Protein 8BRF (pdb70)

Nearest PDB structures (foldseek):
  8brf-assembly1_AAA  TM=1.007E+00  e=1.753E-31  Yersinia enterocolitica
  8brf-assembly1_BBB  TM=9.983E-01  e=9.160E-27  Yersinia enterocolitica
  2ayo-assembly1_A  TM=4.386E-01  e=2.656E-01  Homo sapiens
  7w3h-assembly1_x  TM=4.668E-01  e=4.062E-01  Homo sapiens
  6iil-assembly1_A  TM=4.612E-01  e=3.823E-01  Homo sapiens

Structure (mmCIF, N/CA/C/O backbone):
data_8BRF
#
_entry.id   8BRF
#
_cell.length_a   63.492
_cell.length_b   75.176
_cell.length_c   166.650
_cell.angle_alpha   90.000
_cell.angle_beta   90.000
_cell.angle_gamma   90.000
#
_symmetry.space_group_name_H-M   'I 21 21 21'
#
loop_
_entity.id
_entity.type
_entity.pdbx_description
1 polymer 'Protein YopQ'
2 non-polymer 'CHLORIDE ION'
3 non-polymer 'SULFATE ION'
4 water water
#
loop_
_atom_site.group_PDB
_atom_site.id
_atom_site.type_symbol
_atom_site.label_atom_id
_atom_site.label_alt_id
_atom_site.label_comp_id
_atom_site.label_asym_id
_atom_site.label_entity_id
_atom_site.label_seq_id
_atom_site.pdbx_PDB_ins_code
_atom_site.Cartn_x
_atom_site.Cartn_y
_atom_site.Cartn_z
_atom_site.occupancy
_atom_site.B_iso_or_equiv
_atom_site.auth_seq_id
_atom_site.auth_comp_id
_atom_site.auth_asym_id
_atom_site.auth_atom_id
_atom_site.pdbx_PDB_model_num
ATOM 1 N N . GLU A 1 30 ? 5.546 1.664 1.521 1.000 93.658 30 GLU BBB N 1
ATOM 2 C CA . GLU A 1 30 ? 4.842 0.482 0.983 1.000 97.693 30 GLU BBB CA 1
ATOM 3 C C . GLU A 1 30 ? 4.994 0.480 -0.538 1.000 100.882 30 GLU BBB C 1
ATOM 4 O O . GLU A 1 30 ? 6.073 0.165 -1.024 1.000 92.657 30 GLU BBB O 1
ATOM 16 N N . GLU A 1 31 ? 3.931 0.831 -1.251 1.000 113.061 31 GLU BBB N 1
ATOM 17 C CA . GLU A 1 31 ? 3.915 0.973 -2.722 1.000 111.445 31 GLU BBB CA 1
ATOM 18 C C . GLU A 1 31 ? 3.649 2.436 -3.047 1.000 97.383 31 GLU BBB C 1
ATOM 19 O O . GLU A 1 31 ? 3.437 2.752 -4.224 1.000 95.542 31 GLU BBB O 1
ATOM 31 N N . ASN A 1 32 ? 3.667 3.296 -2.033 1.000 89.546 32 ASN BBB N 1
ATOM 32 C CA . ASN A 1 32 ? 3.532 4.762 -2.236 1.000 93.092 32 ASN BBB CA 1
ATOM 33 C C . ASN A 1 32 ? 4.921 5.338 -2.520 1.000 85.855 32 ASN BBB C 1
ATOM 34 O O . ASN A 1 32 ? 5.237 6.424 -2.023 1.000 103.690 32 ASN BBB O 1
ATOM 45 N N . ASN A 1 33 ? 5.714 4.618 -3.299 1.000 72.555 33 ASN BBB N 1
ATOM 46 C CA . ASN A 1 33 ? 7.112 4.996 -3.577 1.000 66.694 33 ASN BBB CA 1
ATOM 47 C C . ASN A 1 33 ? 7.133 5.685 -4.946 1.000 59.682 33 ASN BBB C 1
ATOM 48 O O . ASN A 1 33 ? 6.324 5.355 -5.824 1.000 57.326 33 ASN BBB O 1
ATOM 59 N N . SER A 1 34 ? 8.018 6.665 -5.083 1.000 57.949 34 SER BBB N 1
ATOM 60 C CA . SER A 1 34 ? 8.173 7.504 -6.291 1.000 61.974 34 SER BBB CA 1
ATOM 61 C C . SER A 1 34 ? 8.159 6.609 -7.530 1.000 63.362 34 SER BBB C 1
ATOM 62 O O . SER A 1 34 ? 7.402 6.905 -8.460 1.000 63.831 34 SER BBB O 1
ATOM 70 N N . TYR A 1 35 ? 8.970 5.560 -7.565 1.000 60.528 35 TYR BBB N 1
ATOM 71 C CA . TYR A 1 35 ? 9.140 4.810 -8.823 1.000 65.320 35 TYR BBB CA 1
ATOM 72 C C . TYR A 1 35 ? 7.794 4.188 -9.205 1.000 62.294 35 TYR BBB C 1
ATOM 73 O O . TYR A 1 35 ? 7.423 4.257 -10.388 1.000 55.045 35 TYR BBB O 1
ATOM 91 N N . TYR A 1 36 ? 7.052 3.634 -8.251 1.000 66.370 36 TYR BBB N 1
ATOM 92 C CA . TYR A 1 36 ? 5.702 3.090 -8.558 1.000 63.284 36 TYR BBB CA 1
ATOM 93 C C . TYR A 1 36 ? 4.780 4.233 -8.966 1.000 62.766 36 TYR BBB C 1
ATOM 94 O O . TYR A 1 36 ? 4.104 4.137 -9.990 1.000 64.619 36 TYR BBB O 1
ATOM 112 N N . CYS A 1 37 ? 4.756 5.298 -8.173 1.000 69.941 37 CYS BBB N 1
ATOM 113 C CA . CYS A 1 37 ? 3.861 6.457 -8.411 1.000 68.900 37 CYS BBB CA 1
ATOM 114 C C . CYS A 1 37 ? 4.211 7.133 -9.735 1.000 66.715 37 CYS BBB C 1
ATOM 115 O O . CYS A 1 37 ? 3.281 7.474 -10.486 1.000 70.486 37 CYS BBB O 1
ATOM 123 N N . ALA A 1 38 ? 5.495 7.299 -10.028 1.000 63.131 38 ALA BBB N 1
ATOM 124 C CA . ALA A 1 38 ? 5.948 7.944 -11.281 1.000 60.437 38 ALA BBB CA 1
ATOM 125 C C . ALA A 1 38 ? 5.556 7.078 -12.485 1.000 57.871 38 ALA BBB C 1
ATOM 126 O O . ALA A 1 38 ? 5.108 7.623 -13.485 1.000 51.571 38 ALA BBB O 1
ATOM 133 N N . THR A 1 39 ? 5.719 5.765 -12.389 1.000 59.701 39 THR BBB N 1
ATOM 134 C CA . THR A 1 39 ? 5.416 4.837 -13.497 1.000 54.358 39 THR BBB CA 1
ATOM 135 C C . THR A 1 39 ? 3.905 4.816 -13.722 1.000 58.063 39 THR BBB C 1
ATOM 136 O O . THR A 1 39 ? 3.492 4.759 -14.887 1.000 64.004 39 THR BBB O 1
ATOM 147 N N . ALA A 1 40 ? 3.102 4.861 -12.664 1.000 58.434 40 ALA BBB N 1
ATOM 148 C CA . ALA A 1 40 ? 1.622 4.831 -12.794 1.000 60.730 40 ALA BBB CA 1
ATOM 149 C C . ALA A 1 40 ? 1.112 6.153 -13.376 1.000 60.641 40 ALA BBB C 1
ATOM 150 O O . ALA A 1 40 ? 0.114 6.137 -14.088 1.000 53.262 40 ALA BBB O 1
ATOM 157 N N . HIS A 1 41 ? 1.739 7.280 -13.058 1.000 65.185 41 HIS BBB N 1
ATOM 158 C CA . HIS A 1 41 ? 1.302 8.581 -13.623 1.000 66.707 41 HIS BBB CA 1
ATOM 159 C C . HIS A 1 41 ? 1.583 8.592 -15.121 1.000 73.416 41 HIS BBB C 1
ATOM 160 O O . HIS A 1 41 ? 0.705 9.035 -15.864 1.000 88.442 41 HIS BBB O 1
ATOM 175 N N . LEU A 1 42 ? 2.759 8.129 -15.555 1.000 72.817 42 LEU BBB N 1
ATOM 176 C CA . LEU A 1 42 ? 3.137 8.142 -16.996 1.000 67.131 42 LEU BBB CA 1
ATOM 177 C C . LEU A 1 42 ? 2.228 7.190 -17.779 1.000 69.025 42 LEU BBB C 1
ATOM 178 O O . LEU A 1 42 ? 1.800 7.579 -18.850 1.000 71.896 42 LEU BBB O 1
ATOM 194 N N . LEU A 1 43 ? 1.882 6.029 -17.226 1.000 71.786 43 LEU BBB N 1
ATOM 195 C CA . LEU A 1 43 ? 1.024 5.028 -17.911 1.000 73.770 43 LEU BBB CA 1
ATOM 196 C C . LEU A 1 43 ? -0.446 5.454 -17.966 1.000 76.090 43 LEU BBB C 1
ATOM 197 O O . LEU A 1 43 ? -1.224 4.708 -18.574 1.000 80.496 43 LEU BBB O 1
ATOM 213 N N . ARG A 1 44 ? -0.829 6.572 -17.346 1.000 82.975 44 ARG BBB N 1
ATOM 214 C CA . ARG A 1 44 ? -2.234 7.067 -17.275 1.000 88.596 44 ARG BBB CA 1
ATOM 215 C C . ARG A 1 44 ? -3.117 6.052 -16.548 1.000 91.322 44 ARG BBB C 1
ATOM 216 O O . ARG A 1 44 ? -4.251 5.809 -16.992 1.000 89.105 44 ARG BBB O 1
ATOM 237 N N . THR A 1 45 ? -2.635 5.519 -15.435 1.000 91.729 45 THR BBB N 1
ATOM 238 C CA . THR A 1 45 ? -3.384 4.539 -14.608 1.000 84.211 45 THR BBB CA 1
ATOM 239 C C . THR A 1 45 ? -3.199 4.908 -13.136 1.000 80.090 45 THR BBB C 1
ATOM 240 O O . THR A 1 45 ? -2.865 6.066 -12.848 1.000 76.412 45 THR BBB O 1
ATOM 251 N N . ASP A 1 46 ? -3.390 3.959 -12.225 1.000 77.521 46 ASP BBB N 1
ATOM 252 C CA . ASP A 1 46 ? -3.079 4.133 -10.783 1.000 79.168 46 ASP BBB CA 1
ATOM 253 C C . ASP A 1 46 ? -2.215 2.963 -10.318 1.000 79.619 46 ASP BBB C 1
ATOM 254 O O . ASP A 1 46 ? -2.097 1.964 -11.053 1.000 79.105 46 ASP BBB O 1
ATOM 263 N N . VAL A 1 47 ? -1.621 3.073 -9.133 1.000 82.827 47 VAL BBB N 1
ATOM 264 C CA . VAL A 1 47 ? -0.551 2.122 -8.717 1.000 89.683 47 VAL BBB CA 1
ATOM 265 C C . VAL A 1 47 ? -1.194 0.783 -8.352 1.000 91.743 47 VAL BBB C 1
ATOM 266 O O . VAL A 1 47 ? -0.528 -0.255 -8.552 1.000 87.767 47 VAL BBB O 1
ATOM 279 N N . CYS A 1 48 ? -2.447 0.772 -7.893 1.000 97.407 48 CYS BBB N 1
ATOM 280 C CA . CYS A 1 48 ? -3.091 -0.484 -7.430 1.000 101.272 48 CYS BBB CA 1
ATOM 281 C C . CYS A 1 48 ? -3.418 -1.368 -8.633 1.000 100.558 48 CYS BBB C 1
ATOM 282 O O . CYS A 1 48 ? -3.153 -2.580 -8.561 1.000 100.802 48 CYS BBB O 1
ATOM 290 N N . SER A 1 49 ? -3.925 -0.792 -9.715 1.000 93.524 49 SER BBB N 1
ATOM 291 C CA . SER A 1 49 ? -4.117 -1.561 -10.969 1.000 102.006 49 SER BBB CA 1
ATOM 292 C C . SER A 1 49 ? -2.778 -1.731 -11.705 1.000 96.680 49 SER BBB C 1
ATOM 293 O O . SER A 1 49 ? -2.725 -2.551 -12.635 1.000 102.350 49 SER BBB O 1
ATOM 301 N N . LEU A 1 50 ? -1.711 -1.041 -11.305 1.000 95.964 50 LEU BBB N 1
ATOM 302 C CA . LEU A 1 50 ? -0.355 -1.359 -11.844 1.000 95.448 50 LEU BBB CA 1
ATOM 303 C C . LEU A 1 50 ? 0.222 -2.559 -11.087 1.000 93.130 50 LEU BBB C 1
ATOM 304 O O . LEU A 1 50 ? 1.035 -3.283 -11.670 1.000 92.922 50 LEU BBB O 1
ATOM 320 N N . VAL A 1 51 ? -0.175 -2.780 -9.841 1.000 96.515 51 VAL BBB N 1
ATOM 321 C CA . VAL A 1 51 ? 0.572 -3.724 -8.969 1.000 105.857 51 VAL BBB CA 1
ATOM 322 C C . VAL A 1 51 ? -0.034 -5.130 -9.040 1.000 117.990 51 VAL BBB C 1
ATOM 323 O O . VAL A 1 51 ? 0.691 -6.066 -8.684 1.000 122.536 51 VAL BBB O 1
ATOM 336 N N . ASN A 1 52 ? -1.284 -5.298 -9.481 1.000 128.947 52 ASN BBB N 1
ATOM 337 C CA . ASN A 1 52 ? -1.820 -6.647 -9.807 1.000 139.250 52 ASN BBB CA 1
ATOM 338 C C . ASN A 1 52 ? -1.196 -7.150 -11.113 1.000 134.117 52 ASN BBB C 1
ATOM 339 O O . ASN A 1 52 ? -1.104 -8.379 -11.296 1.000 129.726 52 ASN BBB O 1
ATOM 350 N N . ARG A 1 53 ? -0.759 -6.237 -11.978 1.000 129.469 53 ARG BBB N 1
ATOM 351 C CA . ARG A 1 53 ? 0.300 -6.520 -12.972 1.000 117.917 53 ARG BBB CA 1
ATOM 352 C C . ARG A 1 53 ? 1.571 -6.653 -12.137 1.000 106.173 53 ARG BBB C 1
ATOM 353 O O . ARG A 1 53 ? 1.489 -6.409 -10.919 1.000 96.939 53 ARG BBB O 1
ATOM 374 N N . VAL A 1 54 ? 2.720 -6.992 -12.714 1.000 100.789 54 VAL BBB N 1
ATOM 375 C CA . VAL A 1 54 ? 4.027 -6.639 -12.077 1.000 101.311 54 VAL BBB CA 1
ATOM 376 C C . VAL A 1 54 ? 4.219 -7.357 -10.732 1.000 92.723 54 VAL BBB C 1
ATOM 377 O O . VAL A 1 54 ? 5.313 -7.858 -10.491 1.000 93.056 54 VAL BBB O 1
ATOM 390 N N . GLY A 1 55 ? 3.218 -7.322 -9.849 1.000 96.008 55 GLY BBB N 1
ATOM 391 C CA . GLY A 1 55 ? 3.369 -7.674 -8.429 1.000 97.800 55 GLY BBB CA 1
ATOM 392 C C . GLY A 1 55 ? 3.932 -6.488 -7.676 1.000 100.557 55 GLY BBB C 1
ATOM 393 O O . GLY A 1 55 ? 3.813 -5.369 -8.183 1.000 103.349 55 GLY BBB O 1
ATOM 397 N N . ILE A 1 56 ? 4.504 -6.712 -6.500 1.000 108.392 56 ILE BBB N 1
ATOM 398 C CA . ILE A 1 56 ? 5.321 -5.674 -5.821 1.000 112.112 56 ILE BBB CA 1
ATOM 399 C C . ILE A 1 56 ? 6.773 -6.116 -5.923 1.000 113.775 56 ILE BBB C 1
ATOM 400 O O . ILE A 1 56 ? 7.199 -6.948 -5.126 1.000 111.284 56 ILE BBB O 1
ATOM 416 N N . GLU A 1 57 ? 7.506 -5.598 -6.894 1.000 117.292 57 GLU BBB N 1
ATOM 417 C CA . GLU A 1 57 ? 8.944 -5.919 -7.001 1.000 123.093 57 GLU BBB CA 1
ATOM 418 C C . GLU A 1 57 ? 9.704 -5.045 -6.006 1.000 121.393 57 GLU BBB C 1
ATOM 419 O O . GLU A 1 57 ? 9.401 -3.869 -5.853 1.000 115.319 57 GLU BBB O 1
ATOM 431 N N . PRO A 1 58 ? 10.658 -5.619 -5.240 1.000 123.162 58 PRO BBB N 1
ATOM 432 C CA . PRO A 1 58 ? 11.483 -4.830 -4.318 1.000 121.891 58 PRO BBB CA 1
ATOM 433 C C . PRO A 1 58 ? 12.497 -3.883 -4.985 1.000 114.502 58 PRO BBB C 1
ATOM 434 O O . PRO A 1 58 ? 12.448 -3.664 -6.178 1.000 101.659 58 PRO BBB O 1
ATOM 445 N N . LEU A 1 59 ? 13.405 -3.309 -4.199 1.000 105.353 59 LEU BBB N 1
ATOM 446 C CA . LEU A 1 59 ? 14.498 -2.482 -4.755 1.000 100.200 59 LEU BBB CA 1
ATOM 447 C C . LEU A 1 59 ? 15.564 -3.408 -5.342 1.000 97.492 59 LEU BBB C 1
ATOM 448 O O . LEU A 1 59 ? 16.402 -3.933 -4.584 1.000 98.912 59 LEU BBB O 1
ATOM 464 N N . LYS A 1 60 ? 15.521 -3.601 -6.658 1.000 94.850 60 LYS BBB N 1
ATOM 465 C CA . LYS A 1 60 ? 16.542 -4.409 -7.366 1.000 89.297 60 LYS BBB CA 1
ATOM 466 C C . LYS A 1 60 ? 17.888 -3.696 -7.289 1.000 77.651 60 LYS BBB C 1
ATOM 467 O O . LYS A 1 60 ? 17.950 -2.489 -7.568 1.000 72.142 60 LYS BBB O 1
ATOM 486 N N . SER A 1 61 ? 18.926 -4.431 -6.897 1.000 77.098 61 SER BBB N 1
ATOM 487 C CA . SER A 1 61 ? 20.342 -3.991 -7.013 1.000 87.939 61 SER BBB CA 1
ATOM 488 C C . SER A 1 61 ? 20.592 -2.779 -6.109 1.000 92.664 61 SER BBB C 1
ATOM 489 O O . SER A 1 61 ? 21.590 -2.064 -6.341 1.000 89.825 61 SER BBB O 1
ATOM 497 N N . GLY A 1 62 ? 19.685 -2.488 -5.171 1.000 97.499 62 GLY BBB N 1
ATOM 498 C CA . GLY A 1 62 ? 19.764 -1.276 -4.327 1.000 101.004 62 GLY BBB CA 1
ATOM 499 C C . GLY A 1 62 ? 19.614 0.025 -5.116 1.000 100.039 62 GLY BBB C 1
ATOM 500 O O . GLY A 1 62 ? 19.570 1.098 -4.486 1.000 103.020 62 GLY BBB O 1
ATOM 504 N N . SER A 1 63 ? 19.489 -0.051 -6.444 1.000 92.908 63 SER BBB N 1
ATOM 505 C CA . SER A 1 63 ? 19.427 1.124 -7.344 1.000 82.677 63 SER BBB CA 1
ATOM 506 C C . SER A 1 63 ? 17.968 1.480 -7.644 1.000 78.416 63 SER BBB C 1
ATOM 507 O O . SER A 1 63 ? 17.193 0.603 -8.092 1.000 68.987 63 SER BBB O 1
ATOM 515 N N . ILE A 1 64 ? 17.582 2.726 -7.396 1.000 77.827 64 ILE BBB N 1
ATOM 516 C CA . ILE A 1 64 ? 16.269 3.238 -7.883 1.000 79.320 64 ILE BBB CA 1
ATOM 517 C C . ILE A 1 64 ? 16.298 3.215 -9.420 1.000 73.003 64 ILE BBB C 1
ATOM 518 O O . ILE A 1 64 ? 15.268 2.884 -10.032 1.000 62.142 64 ILE BBB O 1
ATOM 534 N N . LEU A 1 65 ? 17.435 3.519 -10.043 1.000 64.361 65 LEU BBB N 1
ATOM 535 C CA . LEU A 1 65 ? 17.508 3.477 -11.523 1.000 61.764 65 LEU BBB CA 1
ATOM 536 C C . LEU A 1 65 ? 17.218 2.040 -11.961 1.000 55.875 65 LEU BBB C 1
ATOM 537 O O . LEU A 1 65 ? 16.309 1.836 -12.773 1.000 58.576 65 LEU BBB O 1
ATOM 553 N N . SER A 1 66 ? 17.935 1.074 -11.406 1.000 49.330 66 SER BBB N 1
ATOM 554 C CA . SER A 1 66 ? 17.791 -0.352 -11.778 1.000 49.434 66 SER BBB CA 1
ATOM 555 C C . SER A 1 66 ? 16.326 -0.771 -11.590 1.000 53.761 66 SER BBB C 1
ATOM 556 O O . SER A 1 66 ? 15.763 -1.404 -12.492 1.000 63.873 66 SER BBB O 1
ATOM 562 N N . THR A 1 67 ? 15.709 -0.378 -10.482 1.000 56.789 67 THR BBB N 1
ATOM 563 C CA . THR A 1 67 ? 14.302 -0.731 -10.161 1.000 58.691 67 THR BBB CA 1
ATOM 564 C C . THR A 1 67 ? 13.345 -0.074 -11.164 1.000 55.358 67 THR BBB C 1
ATOM 565 O O . THR A 1 67 ? 12.325 -0.684 -11.516 1.000 54.028 67 THR BBB O 1
ATOM 576 N N . LEU A 1 68 ? 13.627 1.152 -11.579 1.000 51.702 68 LEU BBB N 1
ATOM 577 C CA . LEU A 1 68 ? 12.748 1.836 -12.550 1.000 50.704 68 LEU BBB CA 1
ATOM 578 C C . LEU A 1 68 ? 12.854 1.087 -13.872 1.000 52.785 68 LEU BBB C 1
ATOM 579 O O . LEU A 1 68 ? 11.789 0.783 -14.452 1.000 57.051 68 LEU BBB O 1
ATOM 595 N N . GLU A 1 69 ? 14.082 0.814 -14.334 1.000 52.190 69 GLU BBB N 1
ATOM 596 C CA . GLU A 1 69 ? 14.309 0.067 -15.598 1.000 49.696 69 GLU BBB CA 1
ATOM 597 C C . GLU A 1 69 ? 13.555 -1.259 -15.516 1.000 49.947 69 GLU BBB C 1
ATOM 598 O O . GLU A 1 69 ? 12.873 -1.646 -16.466 1.000 54.104 69 GLU BBB O 1
ATOM 610 N N . GLU A 1 70 ? 13.693 -1.958 -14.409 1.000 48.236 70 GLU BBB N 1
ATOM 611 C CA . GLU A 1 70 ? 13.100 -3.300 -14.319 1.000 52.195 70 GLU BBB CA 1
ATOM 612 C C . GLU A 1 70 ? 11.578 -3.178 -14.240 1.000 51.376 70 GLU BBB C 1
ATOM 613 O O . GLU A 1 70 ? 10.892 -4.013 -14.840 1.000 52.020 70 GLU BBB O 1
ATOM 625 N N . LEU A 1 71 ? 11.059 -2.147 -13.590 1.000 56.238 71 LEU BBB N 1
ATOM 626 C CA . LEU A 1 71 ? 9.593 -1.941 -13.551 1.000 58.079 71 LEU BBB CA 1
ATOM 627 C C . LEU A 1 71 ? 9.103 -1.580 -14.959 1.000 56.515 71 LEU BBB C 1
ATOM 628 O O . LEU A 1 71 ? 8.014 -2.065 -15.348 1.000 48.353 71 LEU BBB O 1
ATOM 644 N N . TRP A 1 72 ? 9.883 -0.811 -15.724 1.000 57.083 72 TRP BBB N 1
ATOM 645 C CA . TRP A 1 72 ? 9.417 -0.353 -17.059 1.000 58.453 72 TRP BBB CA 1
ATOM 646 C C . TRP A 1 72 ? 9.424 -1.513 -18.053 1.000 58.617 72 TRP BBB C 1
ATOM 647 O O . TRP A 1 72 ? 8.467 -1.594 -18.846 1.000 49.638 72 TRP BBB O 1
ATOM 668 N N . GLN A 1 73 ? 10.451 -2.371 -18.012 1.000 60.433 73 GLN BBB N 1
ATOM 669 C CA . GLN A 1 73 ? 10.530 -3.558 -18.904 1.000 52.087 73 GLN BBB CA 1
ATOM 670 C C . GLN A 1 73 ? 9.334 -4.461 -18.607 1.000 56.263 73 GLN BBB C 1
ATOM 671 O O . GLN A 1 73 ? 8.747 -4.974 -19.556 1.000 61.871 73 GLN BBB O 1
ATOM 685 N N . ALA A 1 74 ? 8.971 -4.619 -17.334 1.000 58.900 74 ALA BBB N 1
ATOM 686 C CA . ALA A 1 74 ? 7.811 -5.438 -16.919 1.000 55.439 74 ALA BBB CA 1
ATOM 687 C C . ALA A 1 74 ? 6.522 -4.908 -17.562 1.000 52.938 74 ALA BBB C 1
ATOM 688 O O . ALA A 1 74 ? 5.770 -5.707 -18.059 1.000 59.125 74 ALA BBB O 1
ATOM 695 N N . VAL A 1 75 ? 6.280 -3.606 -17.558 1.000 57.035 75 VAL BBB N 1
ATOM 696 C CA . VAL A 1 75 ? 4.958 -3.022 -17.952 1.000 60.463 75 VAL BBB CA 1
ATOM 697 C C . VAL A 1 75 ? 4.940 -2.656 -19.437 1.000 63.170 75 VAL BBB C 1
ATOM 698 O O . VAL A 1 75 ? 3.878 -2.177 -19.921 1.000 65.285 75 VAL BBB O 1
ATOM 711 N N . GLY A 1 76 ? 6.084 -2.728 -20.115 1.000 56.598 76 GLY BBB N 1
ATOM 712 C CA . GLY A 1 76 ? 6.155 -2.395 -21.550 1.000 56.975 76 GLY BBB CA 1
ATOM 713 C C . GLY A 1 76 ? 6.344 -0.910 -21.834 1.000 52.701 76 GLY BBB C 1
ATOM 714 O O . GLY A 1 76 ? 5.972 -0.445 -22.921 1.000 54.646 76 GLY BBB O 1
ATOM 718 N N . ILE A 1 77 ? 6.955 -0.154 -20.942 1.000 54.055 77 ILE BBB N 1
ATOM 719 C CA . ILE A 1 77 ? 7.371 1.208 -21.355 1.000 59.387 77 ILE BBB CA 1
ATOM 720 C C . ILE A 1 77 ? 8.752 1.102 -22.000 1.000 64.020 77 ILE BBB C 1
ATOM 721 O O . ILE A 1 77 ? 9.737 0.811 -21.296 1.000 71.321 77 ILE BBB O 1
ATOM 737 N N . ILE A 1 78 ? 8.835 1.363 -23.301 1.000 59.674 78 ILE BBB N 1
ATOM 738 C CA . ILE A 1 78 ? 10.130 1.287 -24.034 1.000 61.947 78 ILE BBB CA 1
ATOM 739 C C . ILE A 1 78 ? 10.779 2.657 -23.932 1.000 54.312 78 ILE BBB C 1
ATOM 740 O O . ILE A 1 78 ? 10.170 3.629 -24.332 1.000 55.507 78 ILE BBB O 1
ATOM 756 N N . TYR A 1 79 ? 11.983 2.708 -23.401 1.000 53.114 79 TYR BBB N 1
ATOM 757 C CA . TYR A 1 79 ? 12.641 3.993 -23.074 1.000 55.321 79 TYR BBB CA 1
ATOM 758 C C . TYR A 1 79 ? 14.014 4.082 -23.735 1.000 56.117 79 TYR BBB C 1
ATOM 759 O O . TYR A 1 79 ? 14.586 3.045 -24.132 1.000 60.894 79 TYR BBB O 1
ATOM 777 N N . ARG A 1 80 ? 14.520 5.309 -23.833 1.000 54.011 80 ARG BBB N 1
ATOM 778 C CA . ARG A 1 80 ? 15.940 5.584 -24.159 1.000 58.734 80 ARG BBB CA 1
ATOM 779 C C . ARG A 1 80 ? 16.641 6.074 -22.891 1.000 53.475 80 ARG BBB C 1
ATOM 780 O O . ARG A 1 80 ? 16.198 7.042 -22.296 1.000 47.428 80 ARG BBB O 1
ATOM 801 N N . LEU A 1 81 ? 17.675 5.369 -22.469 1.000 52.056 81 LEU BBB N 1
ATOM 802 C CA . LEU A 1 81 ? 18.356 5.696 -21.204 1.000 53.033 81 LEU BBB CA 1
ATOM 803 C C . LEU A 1 81 ? 19.374 6.783 -21.515 1.000 50.708 81 LEU BBB C 1
ATOM 804 O O . LEU A 1 81 ? 20.016 6.707 -22.560 1.000 46.076 81 LEU BBB O 1
ATOM 820 N N . TYR A 1 82 ? 19.529 7.735 -20.611 1.000 56.863 82 TYR BBB N 1
ATOM 821 C CA . TYR A 1 82 ? 20.576 8.773 -20.698 1.000 57.167 82 TYR BBB CA 1
ATOM 822 C C . TYR A 1 82 ? 21.641 8.517 -19.647 1.000 56.417 82 TYR BBB C 1
ATOM 823 O O . TYR A 1 82 ? 21.323 7.952 -18.604 1.000 58.955 82 TYR BBB O 1
ATOM 841 N N . GLU A 1 83 ? 22.841 9.016 -19.922 1.000 57.588 83 GLU BBB N 1
ATOM 842 C CA . GLU A 1 83 ? 23.976 9.056 -18.971 1.000 58.983 83 GLU BBB CA 1
ATOM 843 C C . GLU A 1 83 ? 23.588 9.878 -17.737 1.000 54.240 83 GLU BBB C 1
ATOM 844 O O . GLU A 1 83 ? 22.966 10.948 -17.893 1.000 50.792 83 GLU BBB O 1
ATOM 856 N N . TRP A 1 84 ? 23.948 9.390 -16.545 1.000 55.191 84 TRP BBB N 1
ATOM 857 C CA . TRP A 1 84 ? 23.940 10.202 -15.308 1.000 55.710 84 TRP BBB CA 1
ATOM 858 C C . TRP A 1 84 ? 24.709 11.480 -15.574 1.000 52.225 84 TRP BBB C 1
ATOM 859 O O . TRP A 1 84 ? 25.846 11.391 -16.026 1.000 55.619 84 TRP BBB O 1
ATOM 880 N N . GLN A 1 85 ? 24.115 12.618 -15.259 1.000 56.993 85 GLN BBB N 1
ATOM 881 C CA . GLN A 1 85 ? 24.773 13.923 -15.475 1.000 65.119 85 GLN BBB CA 1
ATOM 882 C C . GLN A 1 85 ? 24.464 14.804 -14.271 1.000 67.929 85 GLN BBB C 1
ATOM 883 O O . GLN A 1 85 ? 23.427 14.597 -13.629 1.000 70.519 85 GLN BBB O 1
ATOM 897 N N . HIS A 1 86 ? 25.318 15.788 -14.013 1.000 66.998 86 HIS BBB N 1
ATOM 898 C CA . HIS A 1 86 ? 25.103 16.834 -12.985 1.000 65.288 86 HIS BBB CA 1
ATOM 899 C C . HIS A 1 86 ? 23.862 17.648 -13.341 1.000 65.507 86 HIS BBB C 1
ATOM 900 O O . HIS A 1 86 ? 23.575 17.825 -14.551 1.000 66.900 86 HIS BBB O 1
ATOM 915 N N . VAL A 1 87 ? 23.181 18.186 -12.340 1.000 66.519 87 VAL BBB N 1
ATOM 916 C CA . VAL A 1 87 ? 21.891 18.891 -12.590 1.000 67.881 87 VAL BBB CA 1
ATOM 917 C C . VAL A 1 87 ? 22.134 20.225 -13.302 1.000 66.747 87 VAL BBB C 1
ATOM 918 O O . VAL A 1 87 ? 21.189 20.700 -13.908 1.000 62.240 87 VAL BBB O 1
ATOM 931 N N . SER A 1 88 ? 23.350 20.778 -13.274 1.000 72.246 88 SER BBB N 1
ATOM 932 C CA . SER A 1 88 ? 23.673 22.048 -13.973 1.000 70.532 88 SER BBB CA 1
ATOM 933 C C . SER A 1 88 ? 23.479 21.889 -15.483 1.000 75.039 88 SER BBB C 1
ATOM 934 O O . SER A 1 88 ? 22.935 22.804 -16.111 1.000 86.593 88 SER BBB O 1
ATOM 942 N N . ASP A 1 89 ? 23.841 20.744 -16.053 1.000 78.067 89 ASP BBB N 1
ATOM 943 C CA . ASP A 1 89 ? 23.718 20.506 -17.513 1.000 79.838 89 ASP BBB CA 1
ATOM 944 C C . ASP A 1 89 ? 22.300 20.048 -17.852 1.000 75.743 89 ASP BBB C 1
ATOM 945 O O . ASP A 1 89 ? 22.137 19.505 -18.950 1.000 75.199 89 ASP BBB O 1
ATOM 954 N N . ILE A 1 90 ? 21.309 20.239 -16.983 1.000 73.840 90 ILE BBB N 1
ATOM 955 C CA . ILE A 1 90 ? 19.967 19.658 -17.252 1.000 77.123 90 ILE BBB CA 1
ATOM 956 C C . ILE A 1 90 ? 19.260 20.493 -18.326 1.000 82.886 90 ILE BBB C 1
ATOM 957 O O . ILE A 1 90 ? 18.562 19.903 -19.159 1.000 73.201 90 ILE BBB O 1
ATOM 973 N N . ASP A 1 91 ? 19.459 21.808 -18.343 1.000 95.624 91 ASP BBB N 1
ATOM 974 C CA . ASP A 1 91 ? 18.697 22.680 -19.265 1.000 102.021 91 ASP BBB CA 1
ATOM 975 C C . ASP A 1 91 ? 19.120 22.367 -20.700 1.000 93.369 91 ASP BBB C 1
ATOM 976 O O . ASP A 1 91 ? 18.304 22.533 -21.577 1.000 92.956 91 ASP BBB O 1
ATOM 985 N N . THR A 1 92 ? 20.327 21.863 -20.904 1.000 92.014 92 THR BBB N 1
ATOM 986 C CA . THR A 1 92 ? 20.813 21.493 -22.253 1.000 94.058 92 THR BBB CA 1
ATOM 987 C C . THR A 1 92 ? 20.170 20.164 -22.672 1.000 87.013 92 THR BBB C 1
ATOM 988 O O . THR A 1 92 ? 19.849 20.012 -23.848 1.000 87.567 92 THR BBB O 1
ATOM 999 N N . ASN A 1 93 ? 20.019 19.212 -21.759 1.000 83.407 93 ASN BBB N 1
ATOM 1000 C CA . ASN A 1 93 ? 19.318 17.930 -22.042 1.000 78.487 93 ASN BBB CA 1
ATOM 1001 C C . ASN A 1 93 ? 17.860 18.213 -22.415 1.000 74.161 93 ASN BBB C 1
ATOM 1002 O O . ASN A 1 93 ? 17.342 17.629 -23.386 1.000 72.737 93 ASN BBB O 1
ATOM 1013 N N . PHE A 1 94 ? 17.213 19.107 -21.682 1.000 73.274 94 PHE BBB N 1
ATOM 1014 C CA . PHE A 1 94 ? 15.823 19.531 -21.977 1.000 76.713 94 PHE BBB CA 1
ATOM 1015 C C . PHE A 1 94 ? 15.761 20.107 -23.387 1.000 80.999 94 PHE BBB C 1
ATOM 1016 O O . PHE A 1 94 ? 14.791 19.873 -24.111 1.000 85.372 94 PHE BBB O 1
ATOM 1033 N N . LYS A 1 95 ? 16.808 20.849 -23.722 1.000 81.617 95 LYS BBB N 1
ATOM 1034 C CA . LYS A 1 95 ? 16.946 21.740 -24.895 1.000 90.930 95 LYS BBB CA 1
ATOM 1035 C C . LYS A 1 95 ? 16.969 20.842 -26.145 1.000 89.502 95 LYS BBB C 1
ATOM 1036 O O . LYS A 1 95 ? 16.360 21.205 -27.173 1.000 89.210 95 LYS BBB O 1
ATOM 1055 N N . LYS A 1 96 ? 17.618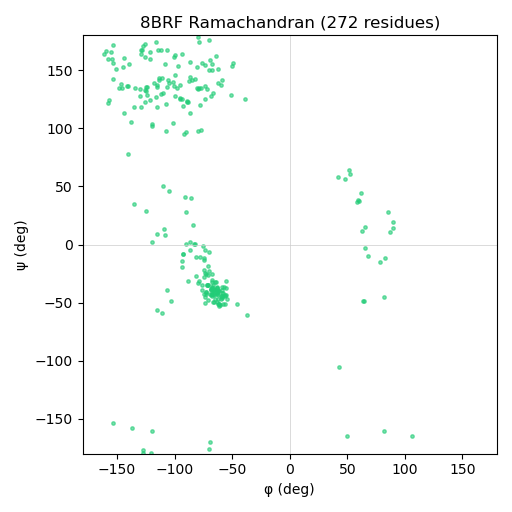 19.681 -26.024 1.000 84.677 96 LYS BBB N 1
ATOM 1056 C CA . LYS A 1 96 ? 17.769 18.665 -27.088 1.000 80.416 96 LYS BBB CA 1
ATOM 1057 C C . LYS A 1 96 ? 16.614 17.666 -27.046 1.000 75.988 96 LYS BBB C 1
ATOM 1058 O O . LYS A 1 96 ? 16.604 16.726 -27.852 1.000 73.667 96 LYS BBB O 1
ATOM 1077 N N . LEU A 1 97 ? 15.656 17.784 -26.144 1.000 78.670 97 LEU BBB N 1
ATOM 1078 C CA . LEU A 1 97 ? 14.580 16.769 -26.217 1.000 78.209 97 LEU BBB CA 1
ATOM 1079 C C . LEU A 1 97 ? 13.571 17.187 -27.269 1.000 73.998 97 LEU BBB C 1
ATOM 1080 O O . LEU A 1 97 ? 13.268 18.359 -27.419 1.000 75.356 97 LEU BBB O 1
ATOM 1096 N N . PRO A 1 98 ? 13.023 16.226 -28.029 1.000 70.866 98 PRO BBB N 1
ATOM 1097 C CA . PRO A 1 98 ? 12.016 16.557 -29.031 1.000 72.766 98 PRO BBB CA 1
ATOM 1098 C C . PRO A 1 98 ? 10.673 16.905 -28.374 1.000 68.741 98 PRO BBB C 1
ATOM 1099 O O . PRO A 1 98 ? 10.373 16.424 -27.302 1.000 73.297 98 PRO BBB O 1
ATOM 1110 N N . ASN A 1 99 ? 9.873 17.697 -29.058 1.000 67.354 99 ASN BBB N 1
ATOM 1111 C CA . ASN A 1 99 ? 8.531 18.087 -28.564 1.000 69.384 99 ASN BBB CA 1
ATOM 1112 C C . ASN A 1 99 ? 7.648 16.840 -28.474 1.000 65.963 99 ASN BBB C 1
ATOM 1113 O O . ASN A 1 99 ? 7.973 15.826 -29.078 1.000 63.925 99 ASN BBB O 1
ATOM 1124 N N . ASN A 1 100 ? 6.564 16.954 -27.715 1.000 72.947 100 ASN BBB N 1
ATOM 1125 C CA . ASN A 1 100 ? 5.601 15.870 -27.378 1.000 76.215 100 ASN BBB CA 1
ATOM 1126 C C . ASN A 1 100 ? 6.344 14.659 -26.815 1.000 77.003 100 ASN BBB C 1
ATOM 1127 O O . ASN A 1 100 ? 6.176 13.559 -27.356 1.000 75.802 100 ASN BBB O 1
ATOM 1138 N N . SER A 1 101 ? 7.040 14.846 -25.694 1.000 76.558 101 SER BBB N 1
ATOM 1139 C CA . SER A 1 101 ? 7.864 13.803 -25.038 1.000 72.879 101 SER BBB CA 1
ATOM 1140 C C . SER A 1 101 ? 7.407 13.628 -23.592 1.000 69.294 101 SER BBB C 1
ATOM 1141 O O . SER A 1 101 ? 7.334 14.625 -22.863 1.000 73.102 101 SER BBB O 1
ATOM 1149 N N . ASP A 1 102 ? 7.145 12.385 -23.211 1.000 63.738 102 ASP BBB N 1
ATOM 1150 C CA . ASP A 1 102 ? 6.909 11.972 -21.810 1.000 61.875 102 ASP BBB CA 1
ATOM 1151 C C . ASP A 1 102 ? 8.169 11.262 -21.345 1.000 59.020 102 ASP BBB C 1
ATOM 1152 O O . ASP A 1 102 ? 8.714 10.492 -22.114 1.000 63.003 102 ASP BBB O 1
ATOM 1161 N N . PHE A 1 103 ? 8.610 11.512 -20.122 1.000 58.420 103 PHE BBB N 1
ATOM 1162 C CA . PHE A 1 103 ? 9.844 10.891 -19.590 1.000 56.478 103 PHE BBB CA 1
ATOM 1163 C C . PHE A 1 103 ? 9.778 10.819 -18.075 1.000 51.415 103 PHE BBB C 1
ATOM 1164 O O . PHE A 1 103 ? 8.964 11.461 -17.436 1.000 54.464 103 PHE BBB O 1
ATOM 1181 N N . GLY A 1 104 ? 10.601 9.933 -17.546 1.000 51.320 104 GLY BBB N 1
ATOM 1182 C CA . GLY A 1 104 ? 10.897 9.819 -16.120 1.000 47.740 104 GLY BBB CA 1
ATOM 1183 C C . GLY A 1 104 ? 12.228 10.481 -15.846 1.000 48.612 104 GLY BBB C 1
ATOM 1184 O O . GLY A 1 104 ? 13.052 10.696 -16.755 1.000 39.570 104 GLY BBB O 1
ATOM 1188 N N . LEU A 1 105 ? 12.459 10.802 -14.600 1.000 52.412 105 LEU BBB N 1
ATOM 1189 C CA . LEU A 1 105 ? 13.704 11.472 -14.230 1.000 50.339 105 LEU BBB CA 1
ATOM 1190 C C . LEU A 1 105 ? 14.114 10.946 -12.876 1.000 51.484 105 LEU BBB C 1
ATOM 1191 O O . LEU A 1 105 ? 13.381 11.147 -11.909 1.000 55.252 105 LEU BBB O 1
ATOM 1207 N N . VAL A 1 106 ? 15.220 10.225 -12.847 1.000 53.513 106 VAL BBB N 1
ATOM 1208 C CA . VAL A 1 106 ? 15.773 9.718 -11.573 1.000 51.171 106 VAL BBB CA 1
ATOM 1209 C C . VAL A 1 106 ? 16.817 10.709 -11.106 1.000 51.902 106 VAL BBB C 1
ATOM 1210 O O . VAL A 1 106 ? 17.745 11.019 -11.848 1.000 49.462 106 VAL BBB O 1
ATOM 1223 N N . PHE A 1 107 ? 16.653 11.157 -9.874 1.000 59.249 107 PHE BBB N 1
ATOM 1224 C CA . PHE A 1 107 ? 17.566 12.131 -9.254 1.000 56.008 107 PHE BBB CA 1
ATOM 1225 C C . PHE A 1 107 ? 18.383 11.486 -8.140 1.000 54.508 107 PHE BBB C 1
ATOM 1226 O O . PHE A 1 107 ? 17.889 10.656 -7.380 1.000 50.925 107 PHE BBB O 1
ATOM 1243 N N . SER A 1 108 ? 19.627 11.922 -8.064 1.000 53.831 108 SER BBB N 1
ATOM 1244 C CA . SER A 1 108 ? 20.526 11.804 -6.899 1.000 52.731 108 SER BBB CA 1
ATOM 1245 C C . SER A 1 108 ? 20.140 12.926 -5.911 1.000 51.211 108 SER BBB C 1
ATOM 1246 O O . SER A 1 108 ? 19.883 14.054 -6.357 1.000 50.543 108 SER BBB O 1
ATOM 1254 N N . VAL A 1 109 ? 20.012 12.622 -4.624 1.000 55.143 109 VAL BBB N 1
ATOM 1255 C CA . VAL A 1 109 ? 19.494 13.577 -3.599 1.000 56.081 109 VAL BBB CA 1
ATOM 1256 C C . VAL A 1 109 ? 20.450 13.615 -2.397 1.000 58.495 109 VAL BBB C 1
ATOM 1257 O O . VAL A 1 109 ? 20.736 12.541 -1.814 1.000 60.521 109 VAL BBB O 1
ATOM 1270 N N . LEU A 1 110 ? 20.888 14.812 -1.993 1.000 56.951 110 LEU BBB N 1
ATOM 1271 C CA . LEU A 1 110 ? 21.917 14.972 -0.923 1.000 53.388 110 LEU BBB CA 1
ATOM 1272 C C . LEU A 1 110 ? 21.434 14.272 0.351 1.000 54.108 110 LEU BBB C 1
ATOM 1273 O O . LEU A 1 110 ? 22.233 13.537 0.941 1.000 49.700 110 LEU BBB O 1
ATOM 1279 N N . ASP A 1 111 ? 20.168 14.431 0.725 1.000 55.671 111 ASP BBB N 1
ATOM 1280 C CA . ASP A 1 111 ? 19.657 13.782 1.953 1.000 56.163 111 ASP BBB CA 1
ATOM 1281 C C . ASP A 1 111 ? 18.789 12.595 1.559 1.000 52.928 111 ASP BBB C 1
ATOM 1282 O O . ASP A 1 111 ? 17.697 12.454 2.106 1.000 51.380 111 ASP BBB O 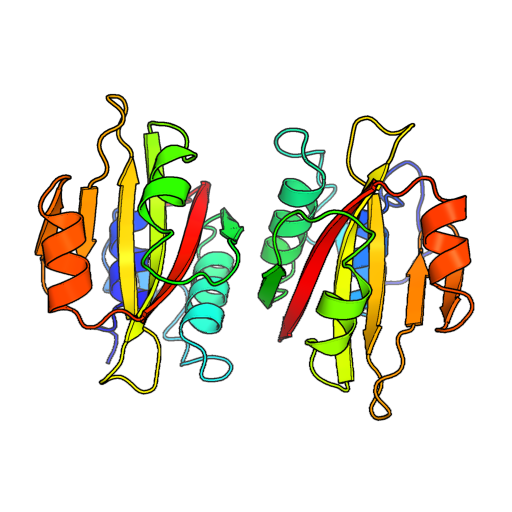1
ATOM 1291 N N . CYS A 1 112 ? 19.250 11.772 0.638 1.000 54.561 112 CYS BBB N 1
ATOM 1292 C CA . CYS A 1 112 ? 18.607 10.461 0.418 1.000 57.074 112 CYS BBB CA 1
ATOM 1293 C C . CYS A 1 112 ? 19.663 9.452 -0.024 1.000 57.988 112 CYS BBB C 1
ATOM 1294 O O . CYS A 1 112 ? 20.459 9.762 -0.930 1.000 58.587 112 CYS BBB O 1
ATOM 1302 N N . ASP A 1 113 ? 19.626 8.270 0.570 1.000 63.636 113 ASP BBB N 1
ATOM 1303 C CA . ASP A 1 113 ? 20.613 7.190 0.314 1.000 68.980 113 ASP BBB CA 1
ATOM 1304 C C . ASP A 1 113 ? 20.361 6.569 -1.063 1.000 67.785 113 ASP BBB C 1
ATOM 1305 O O . ASP A 1 113 ? 21.293 6.007 -1.625 1.000 69.890 113 ASP BBB O 1
ATOM 1314 N N . ILE A 1 114 ? 19.142 6.668 -1.574 1.000 66.722 114 ILE BBB N 1
ATOM 1315 C CA . ILE A 1 114 ? 18.772 6.081 -2.884 1.000 61.817 114 ILE BBB CA 1
ATOM 1316 C C . ILE A 1 114 ? 18.308 7.226 -3.767 1.000 56.855 114 ILE BBB C 1
ATOM 1317 O O . ILE A 1 114 ? 18.324 8.384 -3.323 1.000 61.018 114 ILE BBB O 1
ATOM 1333 N N . GLY A 1 115 ? 17.913 6.913 -4.983 1.000 57.297 115 GLY BBB N 1
ATOM 1334 C CA . GLY A 1 115 ? 17.410 7.936 -5.907 1.000 59.196 115 GLY BBB CA 1
ATOM 1335 C C . GLY A 1 115 ? 15.963 8.298 -5.608 1.000 59.778 115 GLY BBB C 1
ATOM 1336 O O . GLY A 1 115 ? 15.326 7.692 -4.697 1.000 57.244 115 GLY BBB O 1
ATOM 1340 N N . TYR A 1 116 ? 15.451 9.236 -6.394 1.000 54.224 116 TYR BBB N 1
ATOM 1341 C CA . TYR A 1 116 ? 14.045 9.675 -6.349 1.000 54.093 116 TYR BBB CA 1
ATOM 1342 C C . TYR A 1 116 ? 13.567 9.902 -7.772 1.000 47.880 116 TYR BBB C 1
ATOM 1343 O O . TYR A 1 116 ? 14.312 10.489 -8.550 1.000 44.217 116 TYR BBB O 1
ATOM 1361 N N . VAL A 1 117 ? 12.363 9.442 -8.079 1.000 48.991 117 VAL BBB N 1
ATOM 1362 C CA . VAL A 1 117 ? 11.822 9.461 -9.464 1.000 52.809 117 VAL BBB CA 1
ATOM 1363 C C . VAL A 1 117 ? 10.672 10.459 -9.537 1.000 52.766 117 VAL BBB C 1
ATOM 1364 O O . VAL A 1 117 ? 9.743 10.404 -8.697 1.000 51.216 117 VAL BBB O 1
ATOM 1377 N N . ILE A 1 118 ? 10.743 11.339 -10.524 1.000 52.972 118 ILE BBB N 1
ATOM 1378 C CA . ILE A 1 118 ? 9.611 12.221 -10.885 1.000 54.811 118 ILE BBB CA 1
ATOM 1379 C C . ILE A 1 118 ? 9.372 12.037 -12.374 1.000 53.059 118 ILE BBB C 1
ATOM 1380 O O . ILE A 1 118 ? 10.230 11.452 -13.055 1.000 47.884 118 ILE BBB O 1
ATOM 1396 N N . THR A 1 119 ? 8.270 12.601 -12.854 1.000 51.934 119 THR BBB N 1
ATOM 1397 C CA . THR A 1 119 ? 7.825 12.515 -14.260 1.000 47.917 119 THR BBB CA 1
ATOM 1398 C C . THR A 1 119 ? 8.059 13.851 -14.950 1.000 49.054 119 THR BBB C 1
ATOM 1399 O O . THR A 1 119 ? 8.378 14.838 -14.275 1.000 49.015 119 THR BBB O 1
ATOM 1410 N N . GLY A 1 120 ? 7.947 13.862 -16.270 1.000 53.889 120 GLY BBB N 1
ATOM 1411 C CA . GLY A 1 120 ? 8.321 15.043 -17.067 1.000 58.618 120 GLY BBB CA 1
ATOM 1412 C C . GLY A 1 120 ? 7.635 15.038 -18.410 1.000 63.281 120 GLY BBB C 1
ATOM 1413 O O . GLY A 1 120 ? 7.165 13.962 -18.852 1.000 64.630 120 GLY BBB O 1
ATOM 1417 N N . LYS A 1 121 ? 7.548 16.200 -19.042 1.000 66.437 121 LYS BBB N 1
ATOM 1418 C CA . LYS A 1 121 ? 6.893 16.311 -20.361 1.000 60.833 121 LYS BBB CA 1
ATOM 1419 C C . LYS A 1 121 ? 7.494 17.496 -21.102 1.000 61.091 121 LYS BBB C 1
ATOM 1420 O O . LYS A 1 121 ? 7.841 18.522 -20.466 1.000 58.393 121 LYS BBB O 1
ATOM 1439 N N . LYS A 1 122 ? 7.665 17.327 -22.406 1.000 61.348 122 LYS BBB N 1
ATOM 1440 C CA . LYS A 1 122 ? 7.919 18.457 -23.322 1.000 71.857 122 LYS BBB CA 1
ATOM 1441 C C . LYS A 1 122 ? 6.741 18.466 -24.284 1.000 72.190 122 LYS BBB C 1
ATOM 1442 O O . LYS A 1 122 ? 6.692 17.631 -25.182 1.000 71.955 122 LYS BBB O 1
ATOM 1461 N N A ASP A 1 123 ? 5.793 19.378 -24.102 0.500 71.775 123 ASP BBB N 1
ATOM 1462 N N B ASP A 1 123 ? 5.793 19.378 -24.102 0.500 71.775 123 ASP BBB N 1
ATOM 1463 C CA A ASP A 1 123 ? 4.543 19.356 -24.898 0.500 77.499 123 ASP BBB CA 1
ATOM 1464 C CA B ASP A 1 123 ? 4.543 19.356 -24.898 0.500 77.499 123 ASP BBB CA 1
ATOM 1465 C C A ASP A 1 123 ? 4.814 19.928 -26.302 0.500 79.575 123 ASP BBB C 1
ATOM 1466 C C B ASP A 1 123 ? 4.814 19.928 -26.302 0.500 79.575 123 ASP BBB C 1
ATOM 1467 O O A ASP A 1 123 ? 5.975 20.335 -26.591 0.500 71.558 123 ASP BBB O 1
ATOM 1468 O O B ASP A 1 123 ? 5.975 20.335 -26.591 0.500 71.558 123 ASP BBB O 1
ATOM 1485 N N . SER A 1 124 ? 3.783 19.941 -27.150 1.000 83.040 124 SER BBB N 1
ATOM 1486 C CA . SER A 1 124 ? 3.849 20.372 -28.573 1.000 79.986 124 SER BBB CA 1
ATOM 1487 C C . SER A 1 124 ? 4.513 21.747 -28.716 1.000 73.831 124 SER BBB C 1
ATOM 1488 O O . SER A 1 124 ? 5.355 21.899 -29.588 1.000 78.305 124 SER BBB O 1
ATOM 1496 N N . LYS A 1 125 ? 4.214 22.684 -27.826 1.000 76.924 125 LYS BBB N 1
ATOM 1497 C CA . LYS A 1 125 ? 4.776 24.053 -27.909 1.000 83.293 125 LYS BBB CA 1
ATOM 1498 C C . LYS A 1 125 ? 6.251 24.053 -27.475 1.000 83.158 125 LYS BBB C 1
ATOM 1499 O O . LYS A 1 125 ? 6.900 25.099 -27.684 1.000 76.967 125 LYS BBB O 1
ATOM 1518 N N . GLY A 1 126 ? 6.754 22.965 -26.878 1.000 82.960 126 GLY BBB N 1
ATOM 1519 C CA . GLY A 1 126 ? 8.168 22.859 -26.466 1.000 78.261 126 GLY BBB CA 1
ATOM 1520 C C . GLY A 1 126 ? 8.431 23.362 -25.051 1.000 77.214 126 GLY BBB C 1
ATOM 1521 O O . GLY A 1 126 ? 9.616 23.533 -24.705 1.000 70.139 126 GLY BBB O 1
ATOM 1525 N N . ASN A 1 127 ? 7.414 23.564 -24.212 1.000 76.766 127 ASN BBB N 1
ATOM 1526 C CA . ASN A 1 127 ? 7.697 23.860 -22.780 1.000 79.653 127 ASN BBB CA 1
ATOM 1527 C C . ASN A 1 127 ? 8.000 22.550 -22.048 1.000 74.654 127 ASN BBB C 1
ATOM 1528 O O . ASN A 1 127 ? 7.455 21.487 -22.432 1.000 67.433 127 ASN BBB O 1
ATOM 1539 N N . ILE A 1 128 ? 8.780 22.638 -20.979 1.000 68.353 128 ILE BBB N 1
ATOM 1540 C CA . ILE A 1 128 ? 8.995 21.481 -20.072 1.000 71.077 128 ILE BBB CA 1
ATOM 1541 C C . ILE A 1 128 ? 8.051 21.626 -18.886 1.000 75.466 128 ILE BBB C 1
ATOM 1542 O O . ILE A 1 128 ? 7.925 22.749 -18.337 1.000 71.367 128 ILE BBB O 1
ATOM 1558 N N . GLU A 1 129 ? 7.395 20.529 -18.532 1.000 77.310 129 GLU BBB N 1
ATOM 1559 C CA . GLU A 1 129 ? 6.602 20.450 -17.283 1.000 78.912 129 GLU BBB CA 1
ATOM 1560 C C . GLU A 1 129 ? 7.110 19.253 -16.492 1.000 68.985 129 GLU BBB C 1
ATOM 1561 O O . GLU A 1 129 ? 7.369 18.197 -17.093 1.000 71.713 129 GLU BBB O 1
ATOM 1573 N N . LEU A 1 130 ? 7.293 19.424 -15.187 1.000 64.315 130 LEU BBB N 1
ATOM 1574 C CA . LEU A 1 130 ? 7.759 18.323 -14.301 1.000 63.597 130 LEU BBB CA 1
ATOM 1575 C C . LEU A 1 130 ? 6.675 18.040 -13.277 1.000 58.961 130 LEU BBB C 1
ATOM 1576 O O . LEU A 1 130 ? 6.069 18.992 -12.806 1.000 65.152 130 LEU BBB O 1
ATOM 1592 N N . TYR A 1 131 ? 6.433 16.768 -12.984 1.000 57.579 131 TYR BBB N 1
ATOM 1593 C CA . TYR A 1 131 ? 5.407 16.347 -12.003 1.000 59.164 131 TYR BBB CA 1
ATOM 1594 C C . TYR A 1 131 ? 6.001 15.360 -10.992 1.000 61.627 131 TYR BBB C 1
ATOM 1595 O O . TYR A 1 131 ? 6.435 14.275 -11.357 1.000 61.949 131 TYR BBB O 1
ATOM 1613 N N . ASP A 1 132 ? 6.001 15.750 -9.727 1.000 65.862 132 ASP BBB N 1
ATOM 1614 C CA . ASP A 1 132 ? 6.325 14.873 -8.577 1.000 64.726 132 ASP BBB CA 1
ATOM 1615 C C . ASP A 1 132 ? 5.024 14.234 -8.103 1.000 64.754 132 ASP BBB C 1
ATOM 1616 O O . ASP A 1 132 ? 4.255 14.851 -7.382 1.000 63.723 132 ASP BBB O 1
ATOM 1625 N N . PRO A 1 133 ? 4.697 12.996 -8.518 1.000 67.424 133 PRO BBB N 1
ATOM 1626 C CA . PRO A 1 133 ? 3.409 12.398 -8.167 1.000 65.904 133 PRO BBB CA 1
ATOM 1627 C C . PRO A 1 133 ? 3.230 12.132 -6.661 1.000 69.024 133 PRO BBB C 1
ATOM 1628 O O . PRO A 1 133 ? 2.136 12.358 -6.183 1.000 68.395 133 PRO BBB O 1
ATOM 1639 N N . LYS A 1 134 ? 4.272 11.678 -5.941 1.000 74.165 134 LYS BBB N 1
ATOM 1640 C CA . LYS A 1 134 ? 4.137 11.258 -4.509 1.000 69.603 134 LYS BBB CA 1
ATOM 1641 C C . LYS A 1 134 ? 3.715 12.484 -3.692 1.000 64.073 134 LYS BBB C 1
ATOM 1642 O O . LYS A 1 134 ? 2.854 12.341 -2.822 1.000 69.917 134 LYS BBB O 1
ATOM 1648 N N . ASN A 1 135 ? 4.228 13.658 -4.033 1.000 60.269 135 ASN BBB N 1
ATOM 1649 C CA . ASN A 1 135 ? 3.961 14.913 -3.291 1.000 65.629 135 ASN BBB CA 1
ATOM 1650 C C . ASN A 1 135 ? 3.068 15.841 -4.109 1.000 66.056 135 ASN BBB C 1
ATOM 1651 O O . ASN A 1 135 ? 3.016 17.038 -3.768 1.000 61.228 135 ASN BBB O 1
ATOM 1662 N N . SER A 1 136 ? 2.449 15.329 -5.169 1.000 67.773 136 SER BBB N 1
ATOM 1663 C CA . SER A 1 136 ? 1.525 16.086 -6.046 1.000 69.639 136 SER BBB CA 1
ATOM 1664 C C . SER A 1 136 ? 2.074 17.499 -6.321 1.000 65.733 136 SER BBB C 1
ATOM 1665 O O . SER A 1 136 ? 1.364 18.472 -6.037 1.000 64.458 136 SER BBB O 1
ATOM 1673 N N . LEU A 1 137 ? 3.277 17.612 -6.889 1.000 60.552 137 LEU BBB N 1
ATOM 1674 C CA . LEU A 1 137 ? 3.868 18.924 -7.258 1.000 65.044 137 LEU BBB CA 1
ATOM 1675 C C . LEU A 1 137 ? 4.032 19.040 -8.770 1.000 65.651 137 LEU BBB C 1
ATOM 1676 O O . LEU A 1 137 ? 4.486 18.096 -9.409 1.000 61.551 137 LEU BBB O 1
ATOM 1692 N N . LEU A 1 138 ? 3.696 20.204 -9.312 1.000 65.664 138 LEU BBB N 1
ATOM 1693 C CA . LEU A 1 138 ? 3.791 20.488 -10.757 1.000 61.434 138 LEU BBB CA 1
ATOM 1694 C C . LEU A 1 138 ? 4.705 21.684 -10.956 1.000 55.521 138 LEU BBB C 1
ATOM 1695 O O . LEU A 1 138 ? 4.422 22.719 -10.387 1.000 61.075 138 LEU BBB O 1
ATOM 1711 N N . ILE A 1 139 ? 5.750 21.538 -11.757 1.000 60.658 139 ILE BBB N 1
ATOM 1712 C CA . ILE A 1 139 ? 6.755 22.620 -11.959 1.000 66.635 139 ILE BBB CA 1
ATOM 1713 C C . ILE A 1 139 ? 6.849 22.905 -13.452 1.000 65.384 139 ILE BBB C 1
ATOM 1714 O O . ILE A 1 139 ? 6.913 21.950 -14.241 1.000 64.828 139 ILE BBB O 1
ATOM 1730 N N . GLU A 1 140 ? 6.805 24.182 -13.818 1.000 72.557 140 GLU BBB N 1
ATOM 1731 C CA . GLU A 1 140 ? 6.918 24.604 -15.231 1.000 83.472 140 GLU BBB CA 1
ATOM 1732 C C . GLU A 1 140 ? 8.188 25.424 -15.379 1.000 86.013 140 GLU BBB C 1
ATOM 1733 O O . GLU A 1 140 ? 8.852 25.656 -14.357 1.000 97.684 140 GLU BBB O 1
ATOM 1745 N N . ASN A 1 141 ? 8.524 25.803 -16.608 1.000 88.863 141 ASN BBB N 1
ATOM 1746 C CA . ASN A 1 141 ? 9.783 26.532 -16.909 1.000 89.712 141 ASN BBB CA 1
ATOM 1747 C C . ASN A 1 141 ? 9.901 27.696 -15.929 1.000 97.868 141 ASN BBB C 1
ATOM 1748 O O . ASN A 1 141 ? 8.854 28.169 -15.432 1.000 106.760 141 ASN BBB O 1
ATOM 1759 N N . ASP A 1 142 ? 11.127 28.158 -15.703 1.000 101.513 142 ASP BBB N 1
ATOM 1760 C CA . ASP A 1 142 ? 11.465 29.290 -14.796 1.000 101.673 142 ASP BBB CA 1
ATOM 1761 C C . ASP A 1 142 ? 11.537 28.791 -13.353 1.000 97.678 142 ASP BBB C 1
ATOM 1762 O O . ASP A 1 142 ? 12.490 29.171 -12.652 1.000 92.292 142 ASP BBB O 1
ATOM 1771 N N . ASP A 1 143 ? 10.577 27.981 -12.912 1.000 95.765 143 ASP BBB N 1
ATOM 1772 C CA . ASP A 1 143 ? 10.560 27.486 -11.513 1.000 96.826 143 ASP BBB CA 1
ATOM 1773 C C . ASP A 1 143 ? 11.414 26.220 -11.433 1.000 92.217 143 ASP BBB C 1
ATOM 1774 O O . ASP A 1 143 ? 11.620 25.712 -10.321 1.000 88.627 143 ASP BBB O 1
ATOM 1783 N N . ILE A 1 144 ? 11.922 25.748 -12.570 1.000 87.899 144 ILE BBB N 1
ATOM 1784 C CA . ILE A 1 144 ? 12.663 24.463 -12.642 1.000 81.389 144 ILE BBB CA 1
ATOM 1785 C C . ILE A 1 144 ? 14.037 24.643 -11.996 1.000 80.764 144 ILE BBB C 1
ATOM 1786 O O . ILE A 1 144 ? 14.438 23.742 -11.249 1.000 85.144 144 ILE BBB O 1
ATOM 1802 N N . LYS A 1 145 ? 14.720 25.761 -12.216 1.000 81.608 145 LYS BBB N 1
ATOM 1803 C CA . LYS A 1 145 ? 16.029 26.010 -11.545 1.000 91.285 145 LYS BBB CA 1
ATOM 1804 C C . LYS A 1 145 ? 15.775 26.115 -10.036 1.000 93.415 145 LYS BBB C 1
ATOM 1805 O O . LYS A 1 145 ? 16.525 25.502 -9.262 1.000 87.290 145 LYS BBB O 1
ATOM 1824 N N . LYS A 1 146 ? 14.757 26.883 -9.641 1.000 90.610 146 LYS BBB N 1
ATOM 1825 C CA . LYS A 1 146 ? 14.372 27.101 -8.220 1.000 88.805 146 LYS BBB CA 1
ATOM 1826 C C . LYS A 1 146 ? 14.038 25.720 -7.616 1.000 84.402 146 LYS BBB C 1
ATOM 1827 O O . LYS A 1 146 ? 14.542 25.385 -6.524 1.000 74.845 146 LYS BBB O 1
ATOM 1846 N N . TYR A 1 147 ? 13.246 24.922 -8.328 1.000 80.815 147 TYR BBB N 1
ATOM 1847 C CA . TYR A 1 147 ? 12.754 23.610 -7.845 1.000 72.103 147 TYR BBB CA 1
ATOM 1848 C C . TYR A 1 147 ? 13.926 22.652 -7.616 1.000 71.894 147 TYR BBB C 1
ATOM 1849 O O . TYR A 1 147 ? 14.014 22.019 -6.571 1.000 68.442 147 TYR BBB O 1
ATOM 1867 N N . LEU A 1 148 ? 14.810 22.525 -8.591 1.000 73.614 148 LEU BBB N 1
ATOM 1868 C CA . LEU A 1 148 ? 15.896 21.522 -8.499 1.000 75.482 148 LEU BBB CA 1
ATOM 1869 C C . LEU A 1 148 ? 16.849 21.916 -7.386 1.000 74.712 148 LEU BBB C 1
ATOM 1870 O O . LEU A 1 148 ? 17.455 21.016 -6.806 1.000 80.630 148 LEU BBB O 1
ATOM 1886 N N . TYR A 1 149 ? 17.007 23.209 -7.119 1.000 73.934 149 TYR BBB N 1
ATOM 1887 C CA . TYR A 1 149 ? 17.888 23.665 -6.015 1.000 68.978 149 TYR BBB CA 1
ATOM 1888 C C . TYR A 1 149 ? 17.210 23.390 -4.667 1.000 66.355 149 TYR BBB C 1
ATOM 1889 O O . TYR A 1 149 ? 17.876 22.849 -3.770 1.000 62.004 149 TYR BBB O 1
ATOM 1907 N N . ASP A 1 150 ? 15.921 23.716 -4.542 1.000 66.701 150 ASP BBB N 1
ATOM 1908 C CA . ASP A 1 150 ? 15.138 23.473 -3.306 1.000 61.922 150 ASP BBB CA 1
ATOM 1909 C C . ASP A 1 150 ? 15.188 21.980 -2.947 1.000 66.648 150 ASP BBB C 1
ATOM 1910 O O . ASP A 1 150 ? 15.263 21.665 -1.753 1.000 74.971 150 ASP BBB O 1
ATOM 1919 N N . GLU A 1 151 ? 15.171 21.084 -3.929 1.000 65.794 151 GLU BBB N 1
ATOM 1920 C CA . GLU A 1 151 ? 15.089 19.619 -3.686 1.000 61.987 151 GLU BBB CA 1
ATOM 1921 C C . GLU A 1 151 ? 16.465 18.975 -3.460 1.000 62.097 151 GLU BBB C 1
ATOM 1922 O O . GLU A 1 151 ? 16.509 17.738 -3.359 1.000 61.484 151 GLU BBB O 1
ATOM 1934 N N . ASN A 1 152 ? 17.560 19.735 -3.457 1.000 61.442 152 ASN BBB N 1
ATOM 1935 C CA . ASN A 1 152 ? 18.909 19.192 -3.159 1.000 61.262 152 ASN BBB CA 1
ATOM 1936 C C . ASN A 1 152 ? 19.268 18.069 -4.143 1.000 63.434 152 ASN BBB C 1
ATOM 1937 O O . ASN A 1 152 ? 19.941 17.099 -3.734 1.000 62.550 152 ASN BBB O 1
ATOM 1948 N N . PHE A 1 153 ? 18.868 18.201 -5.403 1.000 63.742 153 PHE BBB N 1
ATOM 1949 C CA . PHE A 1 153 ? 19.243 17.243 -6.469 1.000 62.676 153 PHE BBB CA 1
ATOM 1950 C C . PHE A 1 153 ? 20.672 17.519 -6.937 1.000 68.829 153 PHE BBB C 1
ATOM 1951 O O . PHE A 1 153 ? 21.007 18.680 -7.196 1.000 69.567 153 PHE BBB O 1
ATOM 1968 N N . HIS A 1 154 ? 21.485 16.475 -7.090 1.000 73.183 154 HIS BBB N 1
ATOM 1969 C CA . HIS A 1 154 ? 22.922 16.607 -7.436 1.000 76.407 154 HIS BBB CA 1
ATOM 1970 C C . HIS A 1 154 ? 23.228 16.106 -8.857 1.000 67.595 154 HIS BBB C 1
ATOM 1971 O O . HIS A 1 154 ? 23.823 16.861 -9.623 1.000 61.027 154 HIS BBB O 1
ATOM 1986 N N . ARG A 1 155 ? 22.968 14.854 -9.203 1.000 66.589 155 ARG BBB N 1
ATOM 1987 C CA . ARG A 1 155 ? 22.966 14.535 -10.645 1.000 72.108 155 ARG BBB CA 1
ATOM 1988 C C . ARG A 1 155 ? 21.659 13.855 -10.983 1.000 62.174 155 ARG BBB C 1
ATOM 1989 O O . ARG A 1 155 ? 20.842 13.665 -10.100 1.000 53.152 155 ARG BBB O 1
ATOM 2010 N N . PHE A 1 156 ? 21.485 13.490 -12.237 1.000 57.243 156 PHE BBB N 1
ATOM 2011 C CA . PHE A 1 156 ? 20.170 13.024 -12.708 1.000 55.799 156 PHE BBB CA 1
ATOM 2012 C C . PHE A 1 156 ? 20.345 12.094 -13.899 1.000 54.534 156 PHE BBB C 1
ATOM 2013 O O . PHE A 1 156 ? 21.436 11.931 -14.490 1.000 55.842 156 PHE BBB O 1
ATOM 2030 N N . CYS A 1 157 ? 19.245 11.489 -14.282 1.000 51.095 157 CYS BBB N 1
ATOM 2031 C CA . CYS A 1 157 ? 19.282 10.574 -15.420 1.000 50.241 157 CYS BBB CA 1
ATOM 2032 C C . CYS A 1 157 ? 17.893 10.468 -16.015 1.000 44.123 157 CYS BBB C 1
ATOM 2033 O O . CYS A 1 157 ? 16.987 10.073 -15.310 1.000 41.874 157 CYS BBB O 1
ATOM 2041 N N . ILE A 1 158 ? 17.781 10.742 -17.306 1.000 49.565 158 ILE BBB N 1
ATOM 2042 C CA . ILE A 1 158 ? 16.464 10.794 -17.991 1.000 52.580 158 ILE BBB CA 1
ATOM 2043 C C . ILE A 1 158 ? 16.161 9.457 -18.656 1.000 50.596 158 ILE BBB C 1
ATOM 2044 O O . ILE A 1 158 ? 17.054 8.853 -19.255 1.000 47.264 158 ILE BBB O 1
ATOM 2060 N N . MET A 1 159 ? 14.920 9.023 -18.517 1.000 55.751 159 MET BBB N 1
ATOM 2061 C CA . MET A 1 159 ? 14.413 7.829 -19.211 1.000 56.332 159 MET BBB CA 1
ATOM 2062 C C . MET A 1 159 ? 13.254 8.267 -20.098 1.000 57.262 159 MET BBB C 1
ATOM 2063 O O . MET A 1 159 ? 12.154 8.559 -19.592 1.000 63.876 159 MET BBB O 1
ATOM 2077 N N . LEU A 1 160 ? 13.535 8.351 -21.390 1.000 53.475 160 LEU BBB N 1
ATOM 2078 C CA . LEU A 1 160 ? 12.606 8.953 -22.366 1.000 53.642 160 LEU BBB CA 1
ATOM 2079 C C . LEU A 1 160 ? 11.675 7.864 -22.888 1.000 50.536 160 LEU BBB C 1
ATOM 2080 O O . LEU A 1 160 ? 12.161 6.860 -23.428 1.000 52.212 160 LEU BBB O 1
ATOM 2096 N N . ILE A 1 161 ? 10.375 8.058 -22.744 1.000 49.996 161 ILE BBB N 1
ATOM 2097 C CA . ILE A 1 161 ? 9.385 7.053 -23.216 1.000 53.278 161 ILE BBB CA 1
ATOM 2098 C C . ILE A 1 161 ? 9.352 7.075 -24.738 1.000 56.500 161 ILE BBB C 1
ATOM 2099 O O . ILE A 1 161 ? 9.395 8.145 -25.340 1.000 57.868 161 ILE BBB O 1
ATOM 2115 N N . ILE A 1 162 ? 9.386 5.887 -25.314 1.000 68.914 162 ILE BBB N 1
ATOM 2116 C CA . ILE A 1 162 ? 9.204 5.635 -26.767 1.000 67.419 162 ILE BBB CA 1
ATOM 2117 C C . ILE A 1 162 ? 7.830 5.007 -26.990 1.000 62.633 162 ILE BBB C 1
ATOM 2118 O O . ILE A 1 162 ? 7.218 5.375 -27.986 1.000 61.925 162 ILE BBB O 1
ATOM 2134 N N . SER A 1 163 ? 7.388 4.104 -26.106 1.000 69.277 163 SER BBB N 1
ATOM 2135 C CA . SER A 1 163 ? 6.185 3.254 -26.286 1.000 79.717 163 SER BBB CA 1
ATOM 2136 C C . SER A 1 163 ? 5.495 2.985 -24.944 1.000 85.858 163 SER BBB C 1
ATOM 2137 O O . SER A 1 163 ? 6.191 2.678 -23.985 1.000 92.764 163 SER BBB O 1
ATOM 2145 N N . LYS A 1 164 ? 4.167 3.031 -24.893 1.000 88.890 164 LYS BBB N 1
ATOM 2146 C CA . LYS A 1 164 ? 3.382 2.715 -23.672 1.000 92.877 164 LYS BBB CA 1
ATOM 2147 C C . LYS A 1 164 ? 2.452 1.556 -24.022 1.000 86.649 164 LYS BBB C 1
ATOM 2148 O O . LYS A 1 164 ? 2.193 1.347 -25.202 1.000 92.273 164 LYS BBB O 1
ATOM 2167 N N . SER A 1 165 ? 1.952 0.822 -23.041 1.000 92.728 165 SER BBB N 1
ATOM 2168 C CA . SER A 1 165 ? 0.861 -0.151 -23.276 1.000 103.399 165 SER BBB CA 1
ATOM 2169 C C . SER A 1 165 ? -0.116 -0.102 -22.106 1.000 115.929 165 SER BBB C 1
ATOM 2170 O O . SER A 1 165 ? -0.038 -0.978 -21.238 1.000 123.594 165 SER BBB O 1
ATOM 2178 N N . GLU A 1 166 ? -0.984 0.910 -22.077 1.000 124.279 166 GLU BBB N 1
ATOM 2179 C CA . GLU A 1 166 ? -1.970 1.080 -20.977 1.000 123.443 166 GLU BBB CA 1
ATOM 2180 C C . GLU A 1 166 ? -3.030 -0.015 -21.110 1.000 107.331 166 GLU BBB C 1
ATOM 2181 O O . GLU A 1 166 ? -3.522 -0.443 -20.071 1.000 108.797 166 GLU BBB O 1
ATOM 2193 N N . ALA B 1 20 ? 17.796 -19.188 -21.713 1.000 72.967 20 ALA AAA N 1
ATOM 2194 C CA . ALA B 1 20 ? 18.419 -20.564 -21.677 1.000 72.440 20 ALA AAA CA 1
ATOM 2195 C C . ALA B 1 20 ? 18.603 -21.066 -23.102 1.000 74.897 20 ALA AAA C 1
ATOM 2196 O O . ALA B 1 20 ? 17.652 -21.027 -23.879 1.000 73.033 20 ALA AAA O 1
ATOM 2203 N N . PRO B 1 21 ? 19.812 -21.554 -23.480 1.000 82.467 21 PRO AAA N 1
ATOM 2204 C CA . PRO B 1 21 ? 20.130 -21.836 -24.881 1.000 75.829 21 PRO AAA CA 1
ATOM 2205 C C . PRO B 1 21 ? 19.236 -22.924 -25.491 1.000 65.711 21 PRO AAA C 1
ATOM 2206 O O . PRO B 1 21 ? 18.903 -23.864 -24.832 1.000 65.026 21 PRO AAA O 1
ATOM 2217 N N . ASP B 1 22 ? 18.826 -22.704 -26.737 1.000 63.789 22 ASP AAA N 1
ATOM 2218 C CA . ASP B 1 22 ? 18.153 -23.696 -27.612 1.000 65.968 22 ASP AAA CA 1
ATOM 2219 C C . ASP B 1 22 ? 19.184 -24.290 -28.572 1.000 61.280 22 ASP AAA C 1
ATOM 2220 O O . ASP B 1 22 ? 20.239 -23.693 -28.781 1.000 61.194 22 ASP AAA O 1
ATOM 2229 N N . THR B 1 23 ? 18.876 -25.419 -29.183 1.000 59.593 23 THR AAA N 1
ATOM 2230 C CA . THR B 1 23 ? 19.732 -26.008 -30.234 1.000 59.794 23 THR AAA CA 1
ATOM 2231 C C . THR B 1 23 ? 19.837 -24.962 -31.342 1.000 56.417 23 THR AAA C 1
ATOM 2232 O O . THR B 1 23 ? 18.835 -24.296 -31.606 1.000 59.295 23 THR AAA O 1
ATOM 2243 N N . ILE B 1 24 ? 21.002 -24.807 -31.962 1.000 56.467 24 ILE AAA N 1
ATOM 2244 C CA . ILE B 1 24 ? 21.298 -23.631 -32.831 1.000 62.634 24 ILE AAA CA 1
ATOM 2245 C C . ILE B 1 24 ? 22.307 -24.027 -33.916 1.000 63.039 24 ILE AAA C 1
ATOM 2246 O O . ILE B 1 24 ? 23.144 -24.893 -33.661 1.000 57.917 24 ILE AAA O 1
ATOM 2262 N N . ILE B 1 25 ? 22.265 -23.372 -35.075 1.000 75.138 25 ILE AAA N 1
ATOM 2263 C CA . ILE B 1 25 ? 23.298 -23.511 -36.143 1.000 82.377 25 ILE AAA CA 1
ATOM 2264 C C . ILE B 1 25 ? 23.829 -22.100 -36.450 1.000 77.476 25 ILE AAA C 1
ATOM 2265 O O . ILE B 1 25 ? 24.281 -21.850 -37.556 1.000 82.592 25 ILE AAA O 1
ATOM 2281 N N . ASN B 1 26 ? 23.798 -21.207 -35.458 1.000 82.038 26 ASN AAA N 1
ATOM 2282 C CA . ASN B 1 26 ? 24.102 -19.760 -35.569 1.000 82.607 26 ASN AAA CA 1
ATOM 2283 C C . ASN B 1 26 ? 23.015 -19.061 -36.406 1.000 95.763 26 ASN AAA C 1
ATOM 2284 O O . ASN B 1 26 ? 22.985 -17.836 -36.356 1.000 106.206 26 ASN AAA O 1
ATOM 2295 N N . THR B 1 27 ? 22.117 -19.817 -37.062 1.000 104.022 27 THR AAA N 1
ATOM 2296 C CA . THR B 1 27 ? 21.076 -19.348 -38.024 1.000 105.864 27 THR AAA CA 1
ATOM 2297 C C . THR B 1 27 ? 21.688 -18.419 -39.091 1.000 116.440 27 THR AAA C 1
ATOM 2298 O O . THR B 1 27 ? 22.930 -18.493 -39.260 1.000 126.144 27 THR AAA O 1
ATOM 2309 N N . SER B 1 28 ? 20.888 -17.651 -39.856 1.000 131.258 28 SER AAA N 1
ATOM 2310 C CA . SER B 1 28 ? 21.408 -16.927 -41.051 1.000 129.619 28 SER AAA CA 1
ATOM 2311 C C . SER B 1 28 ? 20.623 -15.661 -41.425 1.000 130.090 28 SER AAA C 1
ATOM 2312 O O . SER B 1 28 ? 20.088 -14.984 -40.532 1.000 134.523 28 SER AAA O 1
ATOM 2320 N N . LYS B 1 29 ? 20.678 -15.299 -42.711 1.000 133.232 29 LYS AAA N 1
ATOM 2321 C CA . LYS B 1 29 ? 20.175 -14.015 -43.274 1.000 126.650 29 LYS AAA CA 1
ATOM 2322 C C . LYS B 1 29 ? 20.568 -12.869 -42.330 1.000 123.375 29 LYS AAA C 1
ATOM 2323 O O . LYS B 1 29 ? 21.761 -12.509 -42.278 1.000 109.125 29 LYS AAA O 1
ATOM 2342 N N . GLU B 1 30 ? 19.616 -12.336 -41.569 1.000 124.601 30 GLU AAA N 1
ATOM 2343 C CA . GLU B 1 30 ? 19.838 -11.099 -40.786 1.000 119.160 30 GLU AAA CA 1
ATOM 2344 C C . GLU B 1 30 ? 19.278 -11.267 -39.368 1.000 115.922 30 GLU AAA C 1
ATOM 2345 O O . GLU B 1 30 ? 18.791 -10.285 -38.816 1.000 120.712 30 GLU AAA O 1
ATOM 2357 N N . GLU B 1 31 ? 19.348 -12.456 -38.780 1.000 105.566 31 GLU AAA N 1
ATOM 2358 C CA . GLU B 1 31 ? 19.284 -12.594 -37.305 1.000 93.894 31 GLU AAA CA 1
ATOM 2359 C C . GLU B 1 31 ? 20.728 -12.597 -36.818 1.000 85.310 31 GLU AAA C 1
ATOM 2360 O O . GLU B 1 31 ? 20.972 -12.412 -35.623 1.000 95.113 31 GLU AAA O 1
ATOM 2372 N N . ASN B 1 32 ? 21.654 -12.769 -37.749 1.000 84.407 32 ASN AAA N 1
ATOM 2373 C CA . ASN B 1 32 ? 23.103 -12.737 -37.464 1.000 82.808 32 ASN AAA CA 1
ATOM 2374 C C . ASN B 1 32 ? 23.621 -11.314 -37.645 1.000 72.666 32 ASN AAA C 1
ATOM 2375 O O . ASN B 1 32 ? 24.739 -11.138 -38.131 1.000 77.679 32 ASN AAA O 1
ATOM 2386 N N . ASN B 1 33 ? 22.863 -10.326 -37.200 1.000 64.954 33 ASN AAA N 1
ATOM 2387 C CA . ASN B 1 33 ? 23.315 -8.912 -37.146 1.000 64.698 33 ASN AAA CA 1
ATOM 2388 C C . ASN B 1 33 ? 24.064 -8.657 -35.826 1.000 63.940 33 ASN AAA C 1
ATOM 2389 O O . ASN B 1 33 ? 23.828 -9.412 -34.857 1.000 68.313 33 ASN AAA O 1
ATOM 2400 N N . SER B 1 34 ? 24.920 -7.632 -35.799 1.000 57.593 34 SER AAA N 1
ATOM 2401 C CA . SER B 1 34 ? 25.662 -7.145 -34.609 1.000 54.717 34 SER AAA CA 1
ATOM 2402 C C . SER B 1 34 ? 24.771 -7.247 -33.376 1.000 53.312 34 SER AAA C 1
ATOM 2403 O O . SER B 1 34 ? 25.161 -7.863 -32.371 1.000 56.169 34 SER AAA O 1
ATOM 2411 N N . TYR B 1 35 ? 23.653 -6.541 -33.408 1.000 51.252 35 TYR AAA N 1
ATOM 2412 C CA . TYR B 1 35 ? 22.936 -6.249 -32.150 1.000 58.255 35 TYR AAA CA 1
ATOM 2413 C C . TYR B 1 35 ? 22.387 -7.574 -31.614 1.000 59.600 35 TYR AAA C 1
ATOM 2414 O O . TYR B 1 35 ? 22.529 -7.814 -30.400 1.000 55.671 35 TYR AAA O 1
ATOM 2432 N N . TYR B 1 36 ? 21.834 -8.436 -32.465 1.000 55.320 36 TYR AAA N 1
ATOM 2433 C CA . TYR B 1 36 ? 21.413 -9.790 -32.026 1.000 55.620 36 TYR AAA CA 1
ATOM 2434 C C . TYR B 1 36 ? 22.637 -10.566 -31.531 1.000 54.848 36 TYR AAA C 1
ATOM 2435 O O . TYR B 1 36 ? 22.600 -11.118 -30.436 1.000 55.493 36 TYR AAA O 1
ATOM 2453 N N . CYS B 1 37 ? 23.697 -10.608 -32.325 1.000 53.141 37 CYS AAA N 1
ATOM 2454 C CA . CYS B 1 37 ? 24.919 -11.391 -32.035 1.000 57.147 37 CYS AAA CA 1
ATOM 2455 C C . CYS B 1 37 ? 25.588 -10.874 -30.762 1.000 54.899 37 CYS AAA C 1
ATOM 2456 O O . CYS B 1 37 ? 26.120 -11.697 -29.988 1.000 50.260 37 CYS AAA O 1
ATOM 2464 N N . ALA B 1 38 ? 25.637 -9.559 -30.575 1.000 53.745 38 ALA AAA N 1
ATOM 2465 C CA . ALA B 1 38 ? 26.286 -8.977 -29.383 1.000 57.885 38 ALA AAA CA 1
ATOM 2466 C C . ALA B 1 38 ? 25.445 -9.299 -28.142 1.000 58.673 38 ALA AAA C 1
ATOM 2467 O O . ALA B 1 38 ? 26.013 -9.636 -27.087 1.000 53.839 38 ALA AAA O 1
ATOM 2474 N N . THR B 1 39 ? 24.128 -9.184 -28.252 1.000 54.747 39 THR AAA N 1
ATOM 2475 C CA . THR B 1 39 ? 23.222 -9.429 -27.111 1.000 51.799 39 THR AAA CA 1
ATOM 2476 C C . THR B 1 39 ? 23.281 -10.911 -26.738 1.000 54.881 39 THR AAA C 1
ATOM 2477 O O . THR B 1 39 ? 23.333 -11.217 -25.541 1.000 61.531 39 THR AAA O 1
ATOM 2488 N N . ALA B 1 40 ? 23.338 -11.808 -27.714 1.000 55.386 40 ALA AAA N 1
ATOM 2489 C CA . ALA B 1 40 ? 23.319 -13.262 -27.411 1.000 59.071 40 ALA AAA CA 1
ATOM 2490 C C . ALA B 1 40 ? 24.628 -13.640 -26.713 1.000 50.841 40 ALA AAA C 1
ATOM 2491 O O . ALA B 1 40 ? 24.593 -14.388 -25.755 1.000 43.102 40 ALA AAA O 1
ATOM 2498 N N . HIS B 1 41 ? 25.748 -13.061 -27.118 1.000 48.823 41 HIS AAA N 1
ATOM 2499 C CA . HIS B 1 41 ? 27.031 -13.366 -26.443 1.000 51.297 41 HIS AAA CA 1
ATOM 2500 C C . HIS B 1 41 ? 26.957 -12.920 -24.978 1.000 51.972 41 HIS AAA C 1
ATOM 2501 O O . HIS B 1 41 ? 27.301 -13.746 -24.105 1.000 53.173 41 HIS AAA O 1
ATOM 2516 N N . LEU B 1 42 ? 26.477 -11.702 -24.714 1.000 52.893 42 LEU AAA N 1
ATOM 2517 C CA . LEU B 1 42 ? 26.512 -11.099 -23.348 1.000 53.674 42 LEU AAA CA 1
ATOM 2518 C C . LEU B 1 42 ? 25.556 -11.871 -22.432 1.000 55.999 42 LEU AAA C 1
ATOM 2519 O O . LEU B 1 42 ? 25.962 -12.233 -21.331 1.000 56.498 42 LEU AAA O 1
ATOM 2535 N N . LEU B 1 43 ? 24.354 -12.204 -22.902 1.000 58.711 43 LEU AAA N 1
ATOM 2536 C CA . LEU B 1 43 ? 23.401 -13.051 -22.134 1.000 60.852 43 LEU AAA CA 1
ATOM 2537 C C . LEU B 1 43 ? 23.907 -14.491 -22.066 1.000 61.308 43 LEU AAA C 1
ATOM 2538 O O . LEU B 1 43 ? 23.269 -15.304 -21.384 1.000 57.425 43 LEU AAA O 1
ATOM 2554 N N . ARG B 1 44 ? 24.993 -14.809 -22.778 1.000 65.006 44 ARG AAA N 1
ATOM 2555 C CA . ARG B 1 44 ? 25.587 -16.171 -22.834 1.000 60.772 44 ARG AAA CA 1
ATOM 2556 C C . ARG B 1 44 ? 24.554 -17.167 -23.378 1.000 56.845 44 ARG AAA C 1
ATOM 2557 O O . ARG B 1 44 ? 24.520 -18.291 -22.913 1.000 63.476 44 ARG AAA O 1
ATOM 2578 N N . THR B 1 45 ? 23.748 -16.767 -24.354 1.000 56.263 45 THR AAA N 1
ATOM 2579 C CA . THR B 1 45 ? 22.718 -17.614 -25.007 1.000 56.279 45 THR AAA CA 1
ATOM 2580 C C . THR B 1 45 ? 23.059 -17.710 -26.499 1.000 57.804 45 THR AAA C 1
ATOM 2581 O O . THR B 1 45 ? 24.223 -17.431 -26.858 1.000 67.213 45 THR AAA O 1
ATOM 2592 N N . ASP B 1 46 ? 22.094 -18.069 -27.344 1.000 58.376 46 ASP AAA N 1
ATOM 2593 C CA . ASP B 1 46 ? 22.305 -18.114 -28.817 1.000 61.073 46 ASP AAA CA 1
ATOM 2594 C C . ASP B 1 46 ? 21.211 -17.319 -29.536 1.000 58.381 46 ASP AAA C 1
ATOM 2595 O O . ASP B 1 46 ? 20.167 -17.015 -28.929 1.000 57.935 46 ASP AAA O 1
ATOM 2604 N N . VAL B 1 47 ? 21.405 -17.055 -30.823 1.000 62.380 47 VAL AAA N 1
ATOM 2605 C CA . VAL B 1 47 ? 20.472 -16.194 -31.603 1.000 63.906 47 VAL AAA CA 1
ATOM 2606 C C . VAL B 1 47 ? 19.145 -16.926 -31.820 1.000 64.955 47 VAL AAA C 1
ATOM 2607 O O . VAL B 1 47 ? 18.148 -16.239 -32.007 1.000 62.594 47 VAL AAA O 1
ATOM 2620 N N . CYS B 1 48 ? 19.107 -18.254 -31.752 1.000 67.139 48 CYS AAA N 1
ATOM 2621 C CA . CYS B 1 48 ? 17.842 -19.024 -31.928 1.000 69.705 48 CYS AAA CA 1
ATOM 2622 C C . CYS B 1 48 ? 16.943 -18.808 -30.708 1.000 65.422 48 CYS AAA C 1
ATOM 2623 O O . CYS B 1 48 ? 15.759 -18.500 -30.877 1.000 66.025 48 CYS AAA O 1
ATOM 2631 N N . SER B 1 49 ? 17.490 -18.936 -29.508 1.000 60.477 49 SER AAA N 1
ATOM 2632 C CA . SER B 1 49 ? 16.776 -18.586 -28.256 1.000 64.190 49 SER AAA CA 1
ATOM 2633 C C . SER B 1 49 ? 16.284 -17.151 -28.326 1.000 60.389 49 SER AAA C 1
ATOM 2634 O O . SER B 1 49 ? 15.279 -16.843 -27.686 1.000 57.569 49 SER AAA O 1
ATOM 2642 N N . LEU B 1 50 ? 17.019 -16.304 -29.031 1.000 65.724 50 LEU AAA N 1
ATOM 2643 C CA . LEU B 1 50 ? 16.685 -14.870 -29.114 1.000 69.634 50 LEU AAA CA 1
ATOM 2644 C C . LEU B 1 50 ? 15.557 -14.624 -30.103 1.000 69.476 50 LEU AAA C 1
ATOM 2645 O O . LEU B 1 50 ? 14.831 -13.654 -29.886 1.000 68.997 50 LEU AAA O 1
ATOM 2661 N N . VAL B 1 51 ? 15.424 -15.419 -31.163 1.000 68.491 51 VAL AAA N 1
ATOM 2662 C CA . VAL B 1 51 ? 14.337 -15.151 -32.148 1.000 66.196 51 VAL AAA CA 1
ATOM 2663 C C . VAL B 1 51 ? 13.063 -15.871 -31.707 1.000 70.117 51 VAL AAA C 1
ATOM 2664 O O . VAL B 1 51 ? 11.999 -15.299 -31.946 1.000 68.817 51 VAL AAA O 1
ATOM 2677 N N . ASN B 1 52 ? 13.157 -17.015 -31.033 1.000 79.109 52 ASN AAA N 1
ATOM 2678 C CA . ASN B 1 52 ? 11.956 -17.806 -30.654 1.000 78.844 52 ASN AAA CA 1
ATOM 2679 C C . ASN B 1 52 ? 11.218 -17.067 -29.545 1.000 75.883 52 ASN AAA C 1
ATOM 2680 O O . ASN B 1 52 ? 9.993 -17.072 -29.549 1.000 83.393 52 ASN AAA O 1
ATOM 2691 N N . ARG B 1 53 ? 11.954 -16.412 -28.666 1.000 79.089 53 ARG AAA N 1
ATOM 2692 C CA . ARG B 1 53 ? 11.380 -15.388 -27.761 1.000 83.095 53 ARG AAA CA 1
ATOM 2693 C C . ARG B 1 53 ? 11.593 -14.075 -28.501 1.000 80.293 53 ARG AAA C 1
ATOM 2694 O O . ARG B 1 53 ? 12.371 -14.102 -29.430 1.000 89.178 53 ARG AAA O 1
ATOM 2715 N N . VAL B 1 54 ? 10.916 -12.999 -28.131 1.000 67.293 54 VAL AAA N 1
ATOM 2716 C CA . VAL B 1 54 ? 11.162 -11.603 -28.624 1.000 68.596 54 VAL AAA CA 1
ATOM 2717 C C . VAL B 1 54 ? 10.903 -11.464 -30.134 1.000 68.830 54 VAL AAA C 1
ATOM 2718 O O . VAL B 1 54 ? 10.202 -10.496 -30.494 1.000 85.165 54 VAL AAA O 1
ATOM 2731 N N . GLY B 1 55 ? 11.418 -12.328 -31.004 1.000 69.078 55 GLY AAA N 1
ATOM 2732 C CA . GLY B 1 55 ? 11.088 -12.268 -32.445 1.000 71.320 55 GLY AAA CA 1
ATOM 2733 C C . GLY B 1 55 ? 12.238 -11.718 -33.252 1.000 73.653 55 GLY AAA C 1
ATOM 2734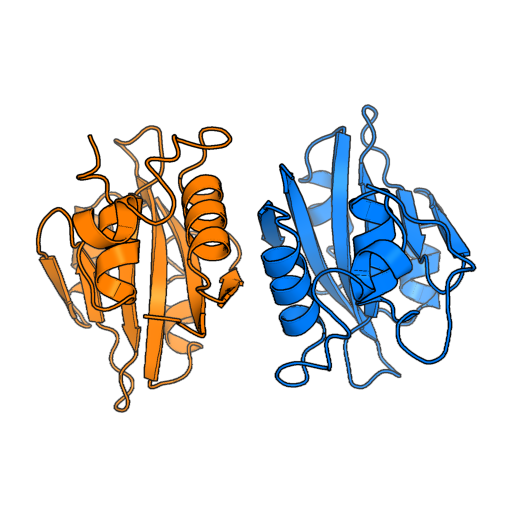 O O . GLY B 1 55 ? 13.350 -11.715 -32.741 1.000 78.547 55 GLY AAA O 1
ATOM 2738 N N . ILE B 1 56 ? 11.994 -11.327 -34.492 1.000 76.635 56 ILE AAA N 1
ATOM 2739 C CA . ILE B 1 56 ? 13.041 -10.739 -35.370 1.000 79.551 56 ILE AAA CA 1
ATOM 2740 C C . ILE B 1 56 ? 12.823 -9.234 -35.359 1.000 79.456 56 ILE AAA C 1
ATOM 2741 O O . ILE B 1 56 ? 11.857 -8.772 -35.975 1.000 77.315 56 ILE AAA O 1
ATOM 2757 N N . GLU B 1 57 ? 13.666 -8.521 -34.634 1.000 87.344 57 GLU AAA N 1
ATOM 2758 C CA . GLU B 1 57 ? 13.504 -7.062 -34.423 1.000 96.454 57 GLU AAA CA 1
ATOM 2759 C C . GLU B 1 57 ? 13.969 -6.320 -35.666 1.000 100.960 57 GLU AAA C 1
ATOM 2760 O O . GLU B 1 57 ? 15.148 -6.421 -36.001 1.000 88.801 57 GLU AAA O 1
ATOM 2772 N N . PRO B 1 58 ? 13.118 -5.521 -36.361 1.000 107.190 58 PRO AAA N 1
ATOM 2773 C CA . PRO B 1 58 ? 13.620 -4.686 -37.453 1.000 108.363 58 PRO AAA CA 1
ATOM 2774 C C . PRO B 1 58 ? 14.478 -3.547 -36.878 1.000 107.747 58 PRO AAA C 1
ATOM 2775 O O . PRO B 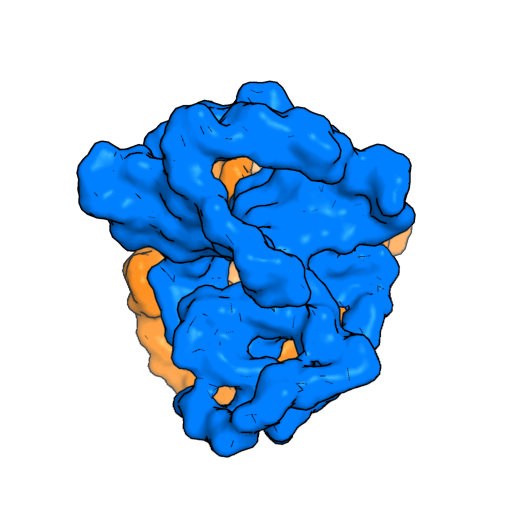1 58 ? 14.721 -3.513 -35.671 1.000 98.357 58 PRO AAA O 1
ATOM 2786 N N . LEU B 1 59 ? 14.945 -2.649 -37.736 1.000 100.676 59 LEU AAA N 1
ATOM 2787 C CA . LEU B 1 59 ? 15.685 -1.461 -37.258 1.000 99.535 59 LEU AAA CA 1
ATOM 2788 C C . LEU B 1 59 ? 14.669 -0.425 -36.773 1.000 110.233 59 LEU AAA C 1
ATOM 2789 O O . LEU B 1 59 ? 14.093 0.309 -37.610 1.000 117.959 59 LEU AAA O 1
ATOM 2805 N N . LYS B 1 60 ? 14.435 -0.376 -35.465 1.000 117.322 60 LYS AAA N 1
ATOM 2806 C CA . LYS B 1 60 ? 13.526 0.637 -34.875 1.000 119.096 60 LYS AAA CA 1
ATOM 2807 C C . LYS B 1 60 ? 14.169 2.021 -35.015 1.000 113.518 60 LYS AAA C 1
ATOM 2808 O O . LYS B 1 60 ? 15.356 2.176 -34.669 1.000 98.696 60 LYS AAA O 1
ATOM 2827 N N . SER B 1 61 ? 13.415 2.971 -35.570 1.000 110.321 61 SER AAA N 1
ATOM 2828 C CA . SER B 1 61 ? 13.735 4.419 -35.563 1.000 98.567 61 SER AAA CA 1
ATOM 2829 C C . SER B 1 61 ? 15.040 4.696 -36.313 1.000 91.865 61 SER AAA C 1
ATOM 2830 O O . SER B 1 61 ? 15.541 5.806 -36.173 1.000 97.740 61 SER AAA O 1
ATOM 2838 N N . GLY B 1 62 ? 15.592 3.730 -37.046 1.000 90.226 62 GLY AAA N 1
ATOM 2839 C CA . GLY B 1 62 ? 16.812 3.944 -37.847 1.000 88.655 62 GLY AAA CA 1
ATOM 2840 C C . GLY B 1 62 ? 18.108 3.924 -37.039 1.000 88.942 62 GLY AAA C 1
ATOM 2841 O O . GLY B 1 62 ? 19.184 3.838 -37.690 1.000 87.972 62 GLY AAA O 1
ATOM 2845 N N . SER B 1 63 ? 18.078 4.018 -35.702 1.000 78.391 63 SER AAA N 1
ATOM 2846 C CA . SER B 1 63 ? 19.322 4.013 -34.885 1.000 72.640 63 SER AAA CA 1
ATOM 2847 C C . SER B 1 63 ? 19.547 2.617 -34.306 1.000 74.115 63 SER AAA C 1
ATOM 2848 O O . SER B 1 63 ? 18.617 2.059 -33.688 1.000 68.103 63 SER AAA O 1
ATOM 2856 N N . ILE B 1 64 ? 20.747 2.077 -34.522 1.000 73.521 64 ILE AAA N 1
ATOM 2857 C CA . ILE B 1 64 ? 21.200 0.796 -33.906 1.000 71.494 64 ILE AAA CA 1
ATOM 2858 C C . ILE B 1 64 ? 21.141 0.924 -32.377 1.000 64.240 64 ILE AAA C 1
ATOM 2859 O O . ILE B 1 64 ? 20.819 -0.060 -31.694 1.000 57.619 64 ILE AAA O 1
ATOM 2875 N N . LEU B 1 65 ? 21.464 2.093 -31.844 1.000 60.168 65 LEU AAA N 1
ATOM 2876 C CA . LEU B 1 65 ? 21.430 2.312 -30.386 1.000 56.100 65 LEU AAA CA 1
ATOM 2877 C C . LEU B 1 65 ? 20.008 2.025 -29.904 1.000 53.390 65 LEU AAA C 1
ATOM 2878 O O . LEU B 1 65 ? 19.854 1.239 -28.956 1.000 50.284 65 LEU AAA O 1
ATOM 2894 N N . SER B 1 66 ? 19.012 2.629 -30.553 1.000 52.036 66 SER AAA N 1
ATOM 2895 C CA . SER B 1 66 ? 17.588 2.493 -30.152 1.000 54.769 66 SER AAA CA 1
ATOM 2896 C C . SER B 1 66 ? 17.203 1.014 -30.207 1.000 53.722 66 SER AAA C 1
ATOM 2897 O O . SER B 1 66 ? 16.627 0.505 -29.229 1.000 49.966 66 SER AAA O 1
ATOM 2903 N N . THR B 1 67 ? 17.565 0.323 -31.282 1.000 59.160 67 THR AAA N 1
ATOM 2904 C CA . THR B 1 67 ? 17.166 -1.098 -31.464 1.000 62.656 67 THR AAA CA 1
ATOM 2905 C C . THR B 1 67 ? 17.959 -1.975 -30.487 1.000 55.825 67 THR AAA C 1
ATOM 2906 O O . THR B 1 67 ? 17.401 -2.967 -29.986 1.000 54.594 67 THR AAA O 1
ATOM 2917 N N . LEU B 1 68 ? 19.214 -1.639 -30.207 1.000 52.317 68 LEU AAA N 1
ATOM 2918 C CA . LEU B 1 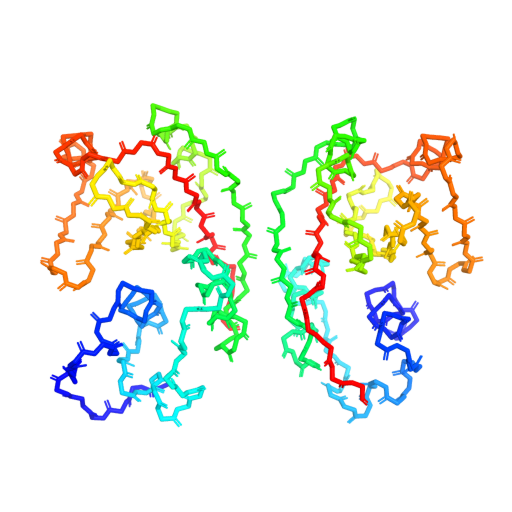68 ? 19.980 -2.392 -29.188 1.000 48.952 68 LEU AAA CA 1
ATOM 2919 C C . LEU B 1 68 ? 19.294 -2.230 -27.829 1.000 48.584 68 LEU AAA C 1
ATOM 2920 O O . LEU B 1 68 ? 19.083 -3.248 -27.139 1.000 46.543 68 LEU AAA O 1
ATOM 2936 N N . GLU B 1 69 ? 19.007 -0.987 -27.442 1.000 52.900 69 GLU AAA N 1
ATOM 2937 C CA . GLU B 1 69 ? 18.362 -0.679 -26.140 1.000 54.830 69 GLU AAA CA 1
ATOM 2938 C C . GLU B 1 69 ? 17.059 -1.474 -26.082 1.000 55.742 69 GLU AAA C 1
ATOM 2939 O O . GLU B 1 69 ? 16.852 -2.232 -25.126 1.000 61.030 69 GLU AAA O 1
ATOM 2951 N N . GLU B 1 70 ? 16.215 -1.381 -27.099 1.000 57.293 70 GLU AAA N 1
ATOM 2952 C CA . GLU B 1 70 ? 14.881 -2.005 -26.937 1.000 60.683 70 GLU AAA CA 1
ATOM 2953 C C . GLU B 1 70 ? 15.003 -3.527 -27.053 1.000 58.094 70 GLU AAA C 1
ATOM 2954 O O . GLU B 1 70 ? 14.146 -4.221 -26.515 1.000 58.355 70 GLU AAA O 1
ATOM 2966 N N . LEU B 1 71 ? 16.040 -4.055 -27.678 1.000 54.478 71 LEU AAA N 1
ATOM 2967 C CA . LEU B 1 71 ? 16.271 -5.516 -27.585 1.000 51.970 71 LEU AAA CA 1
ATOM 2968 C C . LEU B 1 71 ? 16.675 -5.842 -26.147 1.000 51.702 71 LEU AAA C 1
ATOM 2969 O O . LEU B 1 71 ? 16.203 -6.854 -25.602 1.000 52.749 71 LEU AAA O 1
ATOM 2985 N N . TRP B 1 72 ? 17.477 -5.004 -25.511 1.000 49.536 72 TRP AAA N 1
ATOM 2986 C CA . TRP B 1 72 ? 17.872 -5.324 -24.121 1.000 50.825 72 TRP AAA CA 1
ATOM 2987 C C . TRP B 1 72 ? 16.641 -5.243 -23.224 1.000 50.442 72 TRP AAA C 1
ATOM 2988 O O . TRP B 1 72 ? 16.538 -6.068 -22.308 1.000 50.329 72 TRP AAA O 1
ATOM 3009 N N . GLN B 1 73 ? 15.721 -4.324 -23.509 1.000 52.790 73 GLN AAA N 1
ATOM 3010 C CA . GLN B 1 73 ? 14.532 -4.137 -22.634 1.000 54.394 73 GLN AAA CA 1
ATOM 3011 C C . GLN B 1 73 ? 13.674 -5.389 -22.760 1.000 52.780 73 GLN AAA C 1
ATOM 3012 O O . GLN B 1 73 ? 13.254 -5.905 -21.727 1.000 55.594 73 GLN AAA O 1
ATOM 3026 N N . ALA B 1 74 ? 13.515 -5.889 -23.980 1.000 59.462 74 ALA AAA N 1
ATOM 3027 C CA . ALA B 1 74 ? 12.733 -7.110 -24.301 1.000 57.461 74 ALA AAA CA 1
ATOM 3028 C C . ALA B 1 74 ? 13.292 -8.318 -23.543 1.000 56.714 74 ALA AAA C 1
ATOM 3029 O O . ALA B 1 74 ? 12.495 -9.117 -23.054 1.000 63.091 74 ALA AAA O 1
ATOM 3036 N N . VAL B 1 75 ? 14.611 -8.474 -23.460 1.000 54.714 75 VAL AAA N 1
ATOM 3037 C CA . VAL B 1 75 ? 15.234 -9.698 -22.871 1.000 54.683 75 VAL AAA CA 1
ATOM 3038 C C . VAL B 1 75 ? 15.507 -9.510 -21.383 1.000 54.936 75 VAL AAA C 1
ATOM 3039 O O . VAL B 1 75 ? 15.962 -10.471 -20.744 1.000 67.899 75 VAL AAA O 1
ATOM 3052 N N . GLY B 1 76 ? 15.333 -8.302 -20.866 1.000 56.437 76 GLY AAA N 1
ATOM 3053 C CA . GLY B 1 76 ? 15.473 -8.037 -19.423 1.000 55.809 76 GLY AAA CA 1
ATOM 3054 C C . GLY B 1 76 ? 16.878 -7.663 -18.988 1.000 52.372 76 GLY AAA C 1
ATOM 3055 O O . GLY B 1 76 ? 17.097 -7.656 -17.786 1.000 52.224 76 GLY AAA O 1
ATOM 3059 N N . ILE B 1 77 ? 17.765 -7.224 -19.872 1.000 51.427 77 ILE AAA N 1
ATOM 3060 C CA . ILE B 1 77 ? 19.063 -6.681 -19.389 1.000 53.920 77 ILE AAA CA 1
ATOM 3061 C C . ILE B 1 77 ? 18.845 -5.293 -18.775 1.000 54.880 77 ILE AAA C 1
ATOM 3062 O O . ILE B 1 77 ? 18.254 -4.432 -19.419 1.000 50.534 77 ILE AAA O 1
ATOM 3078 N N . ILE B 1 78 ? 19.277 -5.132 -17.531 1.000 59.825 78 ILE AAA N 1
ATOM 3079 C CA . ILE B 1 78 ? 19.316 -3.821 -16.834 1.000 57.097 78 ILE AAA CA 1
ATOM 3080 C C . ILE B 1 78 ? 20.700 -3.236 -17.065 1.000 55.944 78 ILE AAA C 1
ATOM 3081 O O . ILE B 1 78 ? 21.698 -3.859 -16.650 1.000 56.749 78 ILE AAA O 1
ATOM 3097 N N . TYR B 1 79 ? 20.766 -2.074 -17.699 1.000 51.172 79 TYR AAA N 1
ATOM 3098 C CA . TYR B 1 79 ? 22.054 -1.458 -18.087 1.000 48.551 79 TYR AAA CA 1
ATOM 3099 C C . TYR B 1 79 ? 22.115 -0.004 -17.626 1.000 53.721 79 TYR AAA C 1
ATOM 3100 O O . TYR B 1 79 ? 21.095 0.586 -17.304 1.000 55.142 79 TYR AAA O 1
ATOM 3118 N N . ARG B 1 80 ? 23.324 0.554 -17.611 1.000 58.591 80 ARG AAA N 1
ATOM 3119 C CA . ARG B 1 80 ? 23.628 1.999 -17.435 1.000 58.727 80 ARG AAA CA 1
ATOM 3120 C C . ARG B 1 80 ? 24.271 2.450 -18.741 1.000 53.003 80 ARG AAA C 1
ATOM 3121 O O . ARG B 1 80 ? 25.144 1.736 -19.236 1.000 63.006 80 ARG AAA O 1
ATOM 3142 N N . LEU B 1 81 ? 23.880 3.602 -19.279 1.000 56.282 81 LEU AAA N 1
ATOM 3143 C CA . LEU B 1 81 ? 24.351 4.096 -20.608 1.000 56.919 81 LEU AAA CA 1
ATOM 3144 C C . LEU B 1 81 ? 25.426 5.163 -20.416 1.000 53.019 81 LEU AAA C 1
ATOM 3145 O O . LEU B 1 81 ? 25.271 6.014 -19.539 1.000 69.065 81 LEU AAA O 1
ATOM 3161 N N . TYR B 1 82 ? 26.461 5.141 -21.246 1.000 54.951 82 TYR AAA N 1
ATOM 3162 C CA . TYR B 1 82 ? 27.445 6.254 -21.366 1.000 58.642 82 TYR AAA CA 1
ATOM 3163 C C . TYR B 1 82 ? 27.380 6.889 -22.758 1.000 58.602 82 TYR AAA C 1
ATOM 3164 O O . TYR B 1 82 ? 27.696 6.208 -23.740 1.000 63.556 82 TYR AAA O 1
ATOM 3182 N N . GLU B 1 83 ? 27.032 8.177 -22.841 1.000 69.527 83 GLU AAA N 1
ATOM 3183 C CA . GLU B 1 83 ? 26.610 8.860 -24.096 1.000 75.035 83 GLU AAA CA 1
ATOM 3184 C C . GLU B 1 83 ? 27.773 9.033 -25.088 1.000 70.002 83 GLU AAA C 1
ATOM 3185 O O . GLU B 1 83 ? 28.959 9.038 -24.701 1.000 56.881 83 GLU AAA O 1
ATOM 3197 N N . TRP B 1 84 ? 27.387 9.215 -26.347 1.000 75.056 84 TRP AAA N 1
ATOM 3198 C CA . TRP B 1 84 ? 28.270 9.410 -27.529 1.000 71.371 84 TRP AAA CA 1
ATOM 3199 C C . TRP B 1 84 ? 29.471 10.286 -27.185 1.000 69.509 84 TRP AAA C 1
ATOM 3200 O O . TRP B 1 84 ? 29.276 11.415 -26.720 1.000 61.897 84 TRP AAA O 1
ATOM 3221 N N . GLN B 1 85 ? 30.658 9.759 -27.451 1.000 67.977 85 GLN AAA N 1
ATOM 3222 C CA . GLN B 1 85 ? 31.948 10.454 -27.291 1.000 63.762 85 GLN AAA CA 1
ATOM 3223 C C . GLN B 1 85 ? 32.889 10.003 -28.414 1.000 61.834 85 GLN AAA C 1
ATOM 3224 O O . GLN B 1 85 ? 32.646 8.936 -29.020 1.000 67.665 85 GLN AAA O 1
ATOM 3238 N N . HIS B 1 86 ? 33.926 10.791 -28.674 1.000 59.318 86 HIS AAA N 1
ATOM 3239 C CA . HIS B 1 86 ? 35.002 10.465 -29.641 1.000 61.978 86 HIS AAA CA 1
ATOM 3240 C C . HIS B 1 86 ? 35.817 9.292 -29.113 1.000 59.998 86 HIS AAA C 1
ATOM 3241 O O . HIS B 1 86 ? 35.997 9.173 -27.895 1.000 56.417 86 HIS AAA O 1
ATOM 3256 N N . VAL B 1 87 ? 36.372 8.499 -30.015 1.000 66.918 87 VAL AAA N 1
ATOM 3257 C CA . VAL B 1 87 ? 37.097 7.253 -29.631 1.000 70.322 87 VAL AAA CA 1
ATOM 3258 C C . VAL B 1 87 ? 38.457 7.596 -29.026 1.000 66.433 87 VAL AAA C 1
ATOM 3259 O O . VAL B 1 87 ? 39.057 6.682 -28.453 1.000 70.144 87 VAL AAA O 1
ATOM 3272 N N . SER B 1 88 ? 38.943 8.828 -29.147 1.000 64.764 88 SER AAA N 1
ATOM 3273 C CA . SER B 1 88 ? 40.198 9.247 -28.468 1.000 71.493 88 SER AAA CA 1
ATOM 3274 C C . SER B 1 88 ? 40.060 9.068 -26.943 1.000 71.278 88 SER AAA C 1
ATOM 3275 O O . SER B 1 88 ? 40.964 8.464 -26.334 1.000 66.543 88 SER AAA O 1
ATOM 3283 N N . ASP B 1 89 ? 38.935 9.478 -26.358 1.000 72.338 89 ASP AAA N 1
ATOM 3284 C CA . ASP B 1 89 ? 38.740 9.423 -24.883 1.000 78.173 89 ASP AAA CA 1
ATOM 3285 C C . ASP B 1 89 ? 38.126 8.086 -24.448 1.000 74.350 89 ASP AAA C 1
ATOM 3286 O O . ASP B 1 89 ? 37.421 8.050 -23.415 1.000 68.723 89 ASP AAA O 1
ATOM 3295 N N . ILE B 1 90 ? 38.342 7.005 -25.180 1.000 67.684 90 ILE AAA N 1
ATOM 3296 C CA . ILE B 1 90 ? 37.636 5.741 -24.826 1.000 67.956 90 ILE AAA CA 1
ATOM 3297 C C . ILE B 1 90 ? 38.360 5.064 -23.662 1.000 69.499 90 ILE AAA C 1
ATOM 3298 O O . ILE B 1 90 ? 37.681 4.419 -22.855 1.000 70.988 90 ILE AAA O 1
ATOM 3314 N N . ASP B 1 91 ? 39.676 5.179 -23.549 1.000 73.913 91 ASP AAA N 1
ATOM 3315 C CA . ASP B 1 91 ? 40.380 4.447 -22.461 1.000 77.535 91 ASP AAA CA 1
ATOM 3316 C C . ASP B 1 91 ? 40.026 5.109 -21.133 1.000 73.831 91 ASP AAA C 1
ATOM 3317 O O . ASP B 1 91 ? 40.006 4.407 -20.125 1.000 78.045 91 ASP AAA O 1
ATOM 3326 N N . THR B 1 92 ? 39.678 6.393 -21.134 1.000 70.329 92 THR AAA N 1
ATOM 3327 C CA . THR B 1 92 ? 39.215 7.090 -19.907 1.000 71.665 92 THR AAA CA 1
ATOM 3328 C C . THR B 1 92 ? 37.881 6.474 -19.460 1.000 67.839 92 THR AAA C 1
ATOM 3329 O O . THR B 1 92 ? 37.726 6.215 -18.257 1.000 62.615 92 THR AAA O 1
ATOM 3340 N N . ASN B 1 93 ? 36.964 6.217 -20.391 1.000 61.336 93 ASN AAA N 1
ATOM 3341 C CA . ASN B 1 93 ? 35.745 5.436 -20.074 1.000 56.909 93 ASN AAA CA 1
ATOM 3342 C C . ASN B 1 93 ? 36.144 4.029 -19.637 1.000 57.897 93 ASN AAA C 1
ATOM 3343 O O . ASN B 1 93 ? 35.499 3.504 -18.727 1.000 54.235 93 ASN AAA O 1
ATOM 3354 N N . PHE B 1 94 ? 37.142 3.418 -20.276 1.000 58.952 94 PHE AAA N 1
ATOM 3355 C CA . PHE B 1 94 ? 37.564 2.057 -19.875 1.000 60.530 94 PHE AAA CA 1
ATOM 3356 C C . PHE B 1 94 ? 38.005 2.097 -18.425 1.000 63.219 94 PHE AAA C 1
ATOM 3357 O O . PHE B 1 94 ? 37.549 1.224 -17.653 1.000 66.331 94 PHE AAA O 1
ATOM 3374 N N . LYS B 1 95 ? 38.780 3.114 -18.057 1.000 65.951 95 LYS AAA N 1
ATOM 3375 C CA . LYS B 1 95 ? 39.432 3.171 -16.718 1.000 67.712 95 LYS AAA CA 1
ATOM 3376 C C . LYS B 1 95 ? 38.370 3.343 -15.627 1.000 64.042 95 LYS AAA C 1
ATOM 3377 O O . LYS B 1 95 ? 38.521 2.695 -14.576 1.000 65.200 95 LYS AAA O 1
ATOM 3396 N N . LYS B 1 96 ? 37.270 4.040 -15.928 1.000 62.929 96 LYS AAA N 1
ATOM 3397 C CA . LYS B 1 96 ? 36.154 4.314 -14.975 1.000 66.457 96 LYS AAA CA 1
ATOM 3398 C C . LYS B 1 96 ? 35.175 3.131 -14.903 1.000 63.449 96 LYS AAA C 1
ATOM 3399 O O . LYS B 1 96 ? 34.184 3.217 -14.193 1.000 72.235 96 LYS AAA O 1
ATOM 3418 N N . LEU B 1 97 ? 35.386 2.052 -15.630 1.000 68.035 97 LEU AAA N 1
ATOM 3419 C CA . LEU B 1 97 ? 34.414 0.939 -15.533 1.000 65.426 97 LEU AAA CA 1
ATOM 3420 C C . LEU B 1 97 ? 34.820 0.060 -14.365 1.000 60.483 97 LEU AAA C 1
ATOM 3421 O O . LEU B 1 97 ? 35.998 -0.128 -14.114 1.000 63.980 97 LEU AAA O 1
ATOM 3437 N N . PRO B 1 98 ? 33.866 -0.517 -13.618 1.000 60.758 98 PRO AAA N 1
ATOM 3438 C CA . PRO B 1 98 ? 34.202 -1.407 -12.514 1.000 62.149 98 PRO AAA CA 1
ATOM 3439 C C . PRO B 1 98 ? 34.775 -2.740 -12.996 1.000 63.319 98 PRO AAA C 1
ATOM 3440 O O . PRO B 1 98 ? 34.424 -3.204 -14.056 1.000 70.177 98 PRO AAA O 1
ATOM 3451 N N . ASN B 1 99 ? 35.643 -3.327 -12.185 1.000 67.226 99 ASN AAA N 1
ATOM 3452 C CA . ASN B 1 99 ? 36.285 -4.616 -12.528 1.000 65.487 99 ASN AAA CA 1
ATOM 3453 C C . ASN B 1 99 ? 35.213 -5.698 -12.517 1.000 64.927 99 ASN AAA C 1
ATOM 3454 O O . ASN B 1 99 ? 34.172 -5.505 -11.850 1.000 65.609 99 ASN AAA O 1
ATOM 3465 N N . ASN B 1 100 ? 35.453 -6.774 -13.265 1.000 69.342 100 ASN AAA N 1
ATOM 3466 C CA . ASN B 1 100 ? 34.437 -7.836 -13.519 1.000 70.084 100 ASN AAA CA 1
ATOM 3467 C C . ASN B 1 100 ? 33.134 -7.211 -14.018 1.000 67.570 100 ASN AAA C 1
ATOM 3468 O O . ASN B 1 100 ? 32.140 -7.287 -13.291 1.000 69.384 100 ASN AAA O 1
ATOM 3479 N N . SER B 1 101 ? 33.167 -6.582 -15.196 1.000 67.343 101 SER AAA N 1
ATOM 3480 C CA . SER B 1 101 ? 31.987 -5.926 -15.813 1.000 62.895 101 SER AAA CA 1
ATOM 3481 C C . SER B 1 101 ? 31.894 -6.303 -17.289 1.000 59.248 101 SER AAA C 1
ATOM 3482 O O . SER B 1 101 ? 32.897 -6.213 -18.004 1.000 52.120 101 SER AAA O 1
ATOM 3490 N N . ASP B 1 102 ? 30.686 -6.641 -17.730 1.000 62.608 102 ASP AAA N 1
ATOM 3491 C CA . ASP B 1 102 ? 30.363 -6.937 -19.150 1.000 61.815 102 ASP AAA CA 1
ATOM 3492 C C . ASP B 1 102 ? 29.583 -5.767 -19.730 1.000 58.231 102 ASP AAA C 1
ATOM 3493 O O . ASP B 1 102 ? 28.749 -5.189 -19.026 1.000 62.774 102 ASP AAA O 1
ATOM 3502 N N . PHE B 1 103 ? 29.839 -5.413 -20.979 1.000 61.727 103 PHE AAA N 1
ATOM 3503 C CA . PHE B 1 103 ? 29.178 -4.235 -21.588 1.000 60.455 103 PHE AAA CA 1
ATOM 3504 C C . PHE B 1 103 ? 29.083 -4.361 -23.097 1.000 57.354 103 PHE AAA C 1
ATOM 3505 O O . PHE B 1 103 ? 29.915 -5.032 -23.723 1.000 59.760 103 PHE AAA O 1
ATOM 3522 N N . GLY B 1 104 ? 28.118 -3.637 -23.644 1.000 55.688 104 GLY AAA N 1
ATOM 3523 C CA . GLY B 1 104 ? 27.951 -3.472 -25.095 1.000 54.975 104 GLY AAA CA 1
ATOM 3524 C C . GLY B 1 104 ? 28.579 -2.181 -25.545 1.000 51.841 104 GLY AAA C 1
ATOM 3525 O O . GLY B 1 104 ? 28.657 -1.243 -24.757 1.000 56.439 104 GLY AAA O 1
ATOM 3529 N N . LEU B 1 105 ? 28.994 -2.135 -26.793 1.000 55.935 105 LEU AAA N 1
ATOM 3530 C CA . LEU B 1 105 ? 29.750 -0.998 -27.338 1.000 52.688 105 LEU AAA CA 1
ATOM 3531 C C . LEU B 1 105 ? 29.211 -0.681 -28.733 1.000 54.212 105 LEU AAA C 1
ATOM 3532 O O . LEU B 1 105 ? 29.457 -1.462 -29.669 1.000 60.741 105 LEU AAA O 1
ATOM 3548 N N . VAL B 1 106 ? 28.459 0.399 -28.862 1.000 49.618 106 VAL AAA N 1
ATOM 3549 C CA . VAL B 1 106 ? 27.936 0.845 -30.178 1.000 43.874 106 VAL AAA CA 1
ATOM 3550 C C . VAL B 1 106 ? 28.904 1.861 -30.749 1.000 45.854 106 VAL AAA C 1
ATOM 3551 O O . VAL B 1 106 ? 29.177 2.860 -30.090 1.000 49.167 106 VAL AAA O 1
ATOM 3564 N N . PHE B 1 107 ? 29.370 1.616 -31.956 1.000 48.200 107 PHE AAA N 1
ATOM 3565 C CA . PHE B 1 107 ? 30.319 2.517 -32.636 1.000 51.458 107 PHE AAA CA 1
ATOM 3566 C C . PHE B 1 107 ? 29.687 3.163 -33.863 1.000 51.739 107 PHE AAA C 1
ATOM 3567 O O . PHE B 1 107 ? 28.924 2.516 -34.583 1.000 48.889 107 PHE AAA O 1
ATOM 3584 N N . SER B 1 108 ? 30.031 4.420 -34.103 1.000 54.718 108 SER AAA N 1
ATOM 3585 C CA . SER B 1 108 ? 29.821 5.064 -35.416 1.000 57.827 108 SER AAA CA 1
ATOM 3586 C C . SER B 1 108 ? 31.053 4.782 -36.281 1.000 54.563 108 SER AAA C 1
ATOM 3587 O O . SER B 1 108 ? 32.172 4.760 -35.770 1.000 48.688 108 SER AAA O 1
ATOM 3595 N N . VAL B 1 109 ? 30.816 4.531 -37.559 1.000 58.745 109 VAL AAA N 1
ATOM 3596 C CA . VAL B 1 109 ? 31.818 3.990 -38.518 1.000 59.206 109 VAL AAA CA 1
ATOM 3597 C C . VAL B 1 109 ? 31.832 4.853 -39.786 1.000 62.209 109 VAL AAA C 1
ATOM 3598 O O . VAL B 1 109 ? 30.735 5.154 -40.309 1.000 70.746 109 VAL AAA O 1
ATOM 3611 N N . LEU B 1 110 ? 33.025 5.221 -40.279 1.000 61.312 110 LEU AAA N 1
ATOM 3612 C CA . LEU B 1 110 ? 33.193 6.129 -41.451 1.000 61.118 110 LEU AAA CA 1
ATOM 3613 C C . LEU B 1 110 ? 32.427 5.567 -42.658 1.000 58.906 110 LEU AAA C 1
ATOM 3614 O O . LEU B 1 110 ? 31.800 6.344 -43.401 1.000 58.209 110 LEU AAA O 1
ATOM 3620 N N . ASP B 1 111 ? 32.507 4.271 -42.901 1.000 48.580 111 ASP AAA N 1
ATOM 3621 C CA . ASP B 1 111 ? 31.780 3.678 -44.047 1.000 47.388 111 ASP AAA CA 1
ATOM 3622 C C . ASP B 1 111 ? 30.657 2.830 -43.482 1.000 46.759 111 ASP AAA C 1
ATOM 3623 O O . ASP B 1 111 ? 30.523 1.675 -43.868 1.000 45.385 111 ASP AAA O 1
ATOM 3632 N N . CYS B 1 112 ? 29.871 3.385 -42.579 1.000 46.538 112 CYS AAA N 1
ATOM 3633 C CA . CYS B 1 112 ? 28.563 2.789 -42.244 1.000 51.124 112 CYS AAA CA 1
ATOM 3634 C C . CYS B 1 112 ? 27.577 3.908 -41.929 1.000 57.814 112 CYS AAA C 1
ATOM 3635 O O . CYS B 1 112 ? 27.952 4.860 -41.194 1.000 74.705 112 CYS AAA O 1
ATOM 3643 N N . ASP B 1 113 ? 26.375 3.795 -42.484 1.000 54.561 113 ASP AAA N 1
ATOM 3644 C CA . ASP B 1 113 ? 25.285 4.764 -42.269 1.000 58.145 113 ASP AAA CA 1
ATOM 3645 C C . ASP B 1 113 ? 24.567 4.477 -40.951 1.000 56.031 113 ASP AAA C 1
ATOM 3646 O O . ASP B 1 113 ? 23.694 5.260 -40.582 1.000 61.073 113 ASP AAA O 1
ATOM 3655 N N . ILE B 1 114 ? 24.813 3.356 -40.298 1.000 54.112 114 ILE AAA N 1
ATOM 3656 C CA . ILE B 1 114 ? 24.173 3.103 -38.980 1.000 53.988 114 ILE AAA CA 1
ATOM 3657 C C . ILE B 1 114 ? 25.289 2.744 -38.022 1.000 49.619 114 ILE AAA C 1
ATOM 3658 O O . ILE B 1 114 ? 26.451 2.796 -38.423 1.000 49.097 114 ILE AAA O 1
ATOM 3674 N N . GLY B 1 115 ? 24.946 2.404 -36.791 1.000 48.703 115 GLY AAA N 1
ATOM 3675 C CA . GLY B 1 115 ? 25.938 1.981 -35.793 1.000 50.010 115 GLY AAA CA 1
ATOM 3676 C C . GLY B 1 115 ? 26.341 0.541 -36.012 1.000 49.550 115 GLY AAA C 1
ATOM 3677 O O . GLY B 1 115 ? 25.729 -0.151 -36.866 1.000 51.089 115 GLY AAA O 1
ATOM 3681 N N . TYR B 1 116 ? 27.323 0.091 -35.241 1.000 50.069 116 TYR AAA N 1
ATOM 3682 C CA . TYR B 1 116 ? 27.808 -1.305 -35.226 1.000 48.724 116 TYR AAA CA 1
ATOM 3683 C C . TYR B 1 116 ? 28.121 -1.680 -33.789 1.000 47.799 116 TYR AAA C 1
ATOM 3684 O O . TYR B 1 116 ? 28.727 -0.873 -33.086 1.000 52.314 116 TYR AAA O 1
ATOM 3702 N N . VAL B 1 117 ? 27.725 -2.877 -33.382 1.000 50.551 117 VAL AAA N 1
ATOM 3703 C CA . VAL B 1 117 ? 27.809 -3.296 -31.959 1.000 53.859 117 VAL AAA CA 1
ATOM 3704 C C . VAL B 1 117 ? 28.876 -4.369 -31.798 1.000 52.303 117 VAL AAA C 1
ATOM 3705 O O . VAL B 1 117 ? 28.896 -5.336 -32.547 1.000 59.522 117 VAL AAA O 1
ATOM 3718 N N . ILE B 1 118 ? 29.750 -4.165 -30.828 1.000 55.384 118 ILE AAA N 1
ATOM 3719 C CA . ILE B 1 118 ? 30.669 -5.218 -30.342 1.000 52.649 118 ILE AAA CA 1
ATOM 3720 C C . ILE B 1 118 ? 30.461 -5.311 -28.838 1.000 49.199 118 ILE AAA C 1
ATOM 3721 O O . ILE B 1 118 ? 29.694 -4.513 -28.273 1.000 51.053 118 ILE AAA O 1
ATOM 3737 N N . THR B 1 119 ? 31.081 -6.308 -28.226 1.000 48.262 119 THR AAA N 1
ATOM 3738 C CA . THR B 1 119 ? 30.937 -6.616 -26.784 1.000 46.706 119 THR AAA CA 1
ATOM 3739 C C . THR B 1 119 ? 32.285 -6.379 -26.135 1.000 47.243 119 THR AAA C 1
ATOM 3740 O O . THR B 1 119 ? 33.267 -6.206 -26.863 1.000 44.644 119 THR AAA O 1
ATOM 3751 N N . GLY B 1 120 ? 32.317 -6.353 -24.812 1.000 53.431 120 GLY AAA N 1
ATOM 3752 C CA . GLY B 1 120 ? 33.582 -6.209 -24.074 1.000 57.187 120 GLY AAA CA 1
ATOM 3753 C C . GLY B 1 120 ? 33.452 -6.684 -22.645 1.000 55.693 120 GLY AAA C 1
ATOM 3754 O O . GLY B 1 120 ? 32.313 -6.870 -22.165 1.000 52.266 120 GLY AAA O 1
ATOM 3758 N N . LYS B 1 121 ? 34.584 -6.867 -21.972 1.000 54.389 121 LYS AAA N 1
ATOM 3759 C CA . LYS B 1 121 ? 34.564 -7.227 -20.535 1.000 63.966 121 LYS AAA CA 1
ATOM 3760 C C . LYS B 1 121 ? 35.751 -6.563 -19.836 1.000 65.401 121 LYS AAA C 1
ATOM 3761 O O . LYS B 1 121 ? 36.695 -6.181 -20.533 1.000 70.147 121 LYS AAA O 1
ATOM 3780 N N . LYS B 1 122 ? 35.624 -6.294 -18.545 1.000 67.408 122 LYS AAA N 1
ATOM 3781 C CA . LYS B 1 122 ? 36.751 -5.810 -17.722 1.000 71.783 122 LYS AAA CA 1
ATOM 3782 C C . LYS B 1 122 ? 36.993 -6.942 -16.745 1.000 71.151 122 LYS AAA C 1
ATOM 3783 O O . LYS B 1 122 ? 36.028 -7.481 -16.258 1.000 78.026 122 LYS AAA O 1
ATOM 3802 N N A ASP B 1 123 ? 38.226 -7.406 -16.635 0.500 71.087 123 ASP AAA N 1
ATOM 3803 N N B ASP B 1 123 ? 38.235 -7.386 -16.617 0.500 71.031 123 ASP AAA N 1
ATOM 3804 C CA A ASP B 1 123 ? 38.553 -8.548 -15.748 0.500 77.370 123 ASP AAA CA 1
ATOM 3805 C CA B ASP B 1 123 ? 38.552 -8.543 -15.747 0.500 77.252 123 ASP AAA CA 1
ATOM 3806 C C A ASP B 1 123 ? 38.917 -7.974 -14.375 0.500 80.741 123 ASP AAA C 1
ATOM 3807 C C B ASP B 1 123 ? 38.909 -7.983 -14.368 0.500 80.618 123 ASP AAA C 1
ATOM 3808 O O A ASP B 1 123 ? 38.966 -6.736 -14.239 0.500 81.427 123 ASP AAA O 1
ATOM 3809 O O B ASP B 1 123 ? 38.947 -6.737 -14.222 0.500 81.219 123 ASP AAA O 1
ATOM 3826 N N . SER B 1 124 ? 39.249 -8.853 -13.422 1.000 81.628 124 SER AAA N 1
ATOM 3827 C CA . SER B 1 124 ? 39.612 -8.469 -12.031 1.000 82.381 124 SER AAA CA 1
ATOM 3828 C C . SER B 1 124 ? 40.846 -7.574 -12.040 1.000 80.676 124 SER AAA C 1
ATOM 3829 O O . SER B 1 124 ? 40.866 -6.582 -11.305 1.000 80.039 124 SER AAA O 1
ATOM 3837 N N . LYS B 1 125 ? 41.839 -7.910 -12.854 1.000 78.281 125 LYS AAA N 1
ATOM 3838 C CA . LYS B 1 125 ? 43.115 -7.163 -12.897 1.000 86.910 125 LYS AAA CA 1
ATOM 3839 C C . LYS B 1 125 ? 42.920 -5.832 -13.631 1.000 87.490 125 LYS AAA C 1
ATOM 3840 O O . LYS B 1 125 ? 43.910 -5.078 -13.763 1.000 83.908 125 LYS AAA O 1
ATOM 3859 N N . GLY B 1 126 ? 41.713 -5.551 -14.133 1.000 82.521 126 GLY AAA N 1
ATOM 3860 C CA . GLY B 1 126 ? 41.409 -4.270 -14.804 1.000 78.538 126 GLY AAA CA 1
ATOM 3861 C C . GLY B 1 126 ? 41.733 -4.266 -16.296 1.000 74.256 126 GLY AAA C 1
ATOM 3862 O O . GLY B 1 126 ? 41.659 -3.185 -16.901 1.000 68.850 126 GLY AAA O 1
ATOM 3866 N N . ASN B 1 127 ? 42.027 -5.418 -16.901 1.000 67.143 127 ASN AAA N 1
ATOM 3867 C CA . ASN B 1 127 ? 42.308 -5.497 -18.354 1.000 66.192 127 ASN AAA CA 1
ATOM 3868 C C . ASN B 1 127 ? 40.997 -5.391 -19.126 1.000 65.055 127 ASN AAA C 1
ATOM 3869 O O . ASN B 1 127 ? 39.913 -5.701 -18.567 1.000 67.034 127 ASN AAA O 1
ATOM 3880 N N . ILE B 1 128 ? 41.093 -4.953 -20.376 1.000 64.214 128 ILE AAA N 1
ATOM 3881 C CA . ILE B 1 128 ? 39.938 -4.918 -21.312 1.000 65.956 128 ILE AAA CA 1
ATOM 3882 C C . ILE B 1 128 ? 40.097 -6.019 -22.354 1.000 66.382 128 ILE AAA C 1
ATOM 3883 O O . ILE B 1 128 ? 41.184 -6.175 -22.943 1.000 64.188 128 ILE AAA O 1
ATOM 3899 N N . GLU B 1 129 ? 39.000 -6.719 -22.609 1.000 64.827 129 GLU AAA N 1
ATOM 3900 C CA . GLU B 1 129 ? 38.893 -7.641 -23.757 1.000 62.115 129 GLU AAA CA 1
ATOM 3901 C C . GLU B 1 129 ? 37.655 -7.241 -24.555 1.000 61.798 129 GLU AAA C 1
ATOM 3902 O O . GLU B 1 129 ? 36.586 -7.060 -23.929 1.000 64.319 129 GLU AAA O 1
ATOM 3914 N N . LEU B 1 130 ? 37.810 -7.135 -25.875 1.000 56.057 130 LEU AAA N 1
ATOM 3915 C CA . LEU B 1 130 ? 36.711 -6.803 -26.804 1.000 53.014 130 LEU AAA CA 1
ATOM 3916 C C . LEU B 1 130 ? 36.422 -8.004 -27.710 1.000 52.295 130 LEU AAA C 1
ATOM 3917 O O . LEU B 1 130 ? 37.372 -8.684 -28.166 1.000 46.871 130 LEU AAA O 1
ATOM 3933 N N . TYR B 1 131 ? 35.147 -8.247 -28.003 1.000 50.752 131 TYR AAA N 1
ATOM 3934 C CA . TYR B 1 131 ? 34.744 -9.372 -28.879 1.000 48.879 131 TYR AAA CA 1
ATOM 3935 C C . TYR B 1 131 ? 33.699 -8.911 -29.888 1.000 48.113 131 TYR AAA C 1
ATOM 3936 O O . TYR B 1 131 ? 32.610 -8.508 -29.494 1.000 53.108 131 TYR AAA O 1
ATOM 3954 N N . ASP B 1 132 ? 34.035 -9.007 -31.169 1.000 47.322 132 ASP AAA N 1
ATOM 3955 C CA . ASP B 1 132 ? 33.090 -8.821 -32.293 1.000 50.864 132 ASP AAA CA 1
ATOM 3956 C C . ASP B 1 132 ? 32.512 -10.182 -32.667 1.000 52.128 132 ASP AAA C 1
ATOM 3957 O O . ASP B 1 132 ? 33.072 -10.894 -33.495 1.000 53.458 132 ASP AAA O 1
ATOM 3966 N N . PRO B 1 133 ? 31.330 -10.562 -32.148 1.000 53.915 133 PRO AAA N 1
ATOM 3967 C CA . PRO B 1 133 ? 30.782 -11.888 -32.419 1.000 52.979 133 PRO AAA CA 1
ATOM 3968 C C . PRO B 1 133 ? 30.445 -12.187 -33.893 1.000 50.361 133 PRO AAA C 1
ATOM 3969 O O . PRO B 1 133 ? 30.673 -13.309 -34.289 1.000 50.099 133 PRO AAA O 1
ATOM 3980 N N . LYS B 1 134 ? 29.937 -11.227 -34.678 1.000 48.320 134 LYS AAA N 1
ATOM 3981 C CA . LYS B 1 134 ? 29.485 -11.518 -36.076 1.000 48.131 134 LYS AAA CA 1
ATOM 3982 C C . LYS B 1 134 ? 30.707 -11.920 -36.899 1.000 46.832 134 LYS AAA C 1
ATOM 3983 O O . LYS B 1 134 ? 30.533 -12.698 -37.823 1.000 47.510 134 LYS AAA O 1
ATOM 3989 N N . ASN B 1 135 ? 31.888 -11.383 -36.599 1.000 48.718 135 ASN AAA N 1
ATOM 3990 C CA . ASN B 1 135 ? 33.119 -11.663 -37.380 1.000 51.099 135 ASN AAA CA 1
ATOM 3991 C C . ASN B 1 135 ? 34.067 -12.545 -36.575 1.000 51.505 135 ASN AAA C 1
ATOM 3992 O O . ASN B 1 135 ? 35.213 -12.732 -37.018 1.000 55.017 135 ASN AAA O 1
ATOM 4003 N N . SER B 1 136 ? 33.623 -13.057 -35.429 1.000 51.077 136 SER AAA N 1
ATOM 4004 C CA . SER B 1 136 ? 34.454 -13.909 -34.545 1.000 53.141 136 SER AAA CA 1
ATOM 4005 C C . SER B 1 136 ? 35.819 -13.234 -34.343 1.000 52.975 136 SER AAA C 1
ATOM 4006 O O . SER B 1 136 ? 36.860 -13.857 -34.599 1.000 51.092 136 SER AAA O 1
ATOM 4014 N N . LEU B 1 137 ? 35.811 -11.996 -33.864 1.000 55.034 137 LEU AAA N 1
ATOM 4015 C CA . LEU B 1 137 ? 37.037 -11.195 -33.670 1.000 54.414 137 LEU AAA CA 1
ATOM 4016 C C . LEU B 1 137 ? 37.228 -10.894 -32.189 1.000 51.099 137 LEU AAA C 1
ATOM 4017 O O . LEU B 1 137 ? 36.333 -10.359 -31.549 1.000 53.345 137 LEU AAA O 1
ATOM 4033 N N . LEU B 1 138 ? 38.396 -11.213 -31.672 1.000 51.338 138 LEU AAA N 1
ATOM 4034 C CA . LEU B 1 138 ? 38.683 -11.098 -30.232 1.000 50.249 138 LEU AAA CA 1
ATOM 4035 C C . LEU B 1 138 ? 39.927 -10.246 -30.051 1.000 49.784 138 LEU AAA C 1
ATOM 4036 O O . LEU B 1 138 ? 40.957 -10.595 -30.610 1.000 47.021 138 LEU AAA O 1
ATOM 4052 N N . ILE B 1 139 ? 39.812 -9.154 -29.307 1.000 52.082 139 ILE AAA N 1
ATOM 4053 C CA . ILE B 1 139 ? 40.922 -8.181 -29.139 1.000 56.765 139 ILE AAA CA 1
ATOM 4054 C C . ILE B 1 139 ? 41.196 -8.019 -27.648 1.000 57.296 139 ILE AAA C 1
ATOM 4055 O O . ILE B 1 139 ? 40.248 -7.874 -26.868 1.000 56.960 139 ILE AAA O 1
ATOM 4071 N N . GLU B 1 140 ? 42.465 -8.016 -27.267 1.000 63.416 140 GLU AAA N 1
ATOM 4072 C CA . GLU B 1 140 ? 42.858 -7.821 -25.856 1.000 69.848 140 GLU AAA CA 1
ATOM 4073 C C . GLU B 1 140 ? 43.550 -6.476 -25.736 1.000 66.040 140 GLU AAA C 1
ATOM 4074 O O . GLU B 1 140 ? 43.849 -5.917 -26.778 1.000 68.842 140 GLU AAA O 1
ATOM 4086 N N . ASN B 1 141 ? 43.770 -5.972 -24.520 1.000 68.452 141 ASN AAA N 1
ATOM 4087 C CA . ASN B 1 141 ? 44.535 -4.706 -24.348 1.000 69.790 141 ASN AAA CA 1
ATOM 4088 C C . ASN B 1 141 ? 45.824 -4.839 -25.144 1.000 73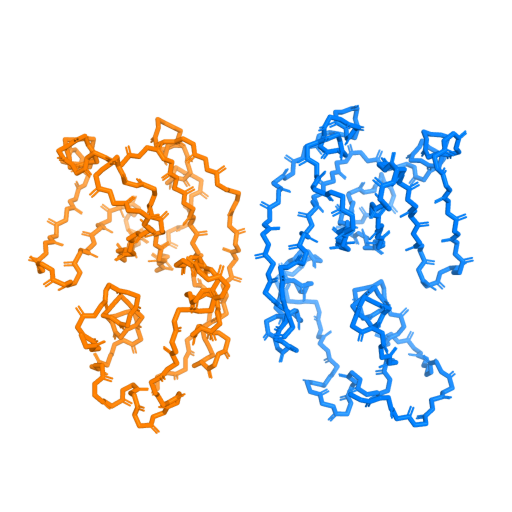.173 141 ASN AAA C 1
ATOM 4089 O O . ASN B 1 141 ? 46.297 -5.982 -25.283 1.000 84.395 141 ASN AAA O 1
ATOM 4100 N N . ASP B 1 142 ? 46.398 -3.721 -25.582 1.000 75.119 142 ASP AAA N 1
ATOM 4101 C CA . ASP B 1 142 ? 47.711 -3.674 -26.272 1.000 76.749 142 ASP AAA CA 1
ATOM 4102 C C . ASP B 1 142 ? 47.485 -4.009 -27.747 1.000 76.264 142 ASP AAA C 1
ATOM 4103 O O . ASP B 1 142 ? 48.421 -3.828 -28.517 1.000 103.414 142 ASP AAA O 1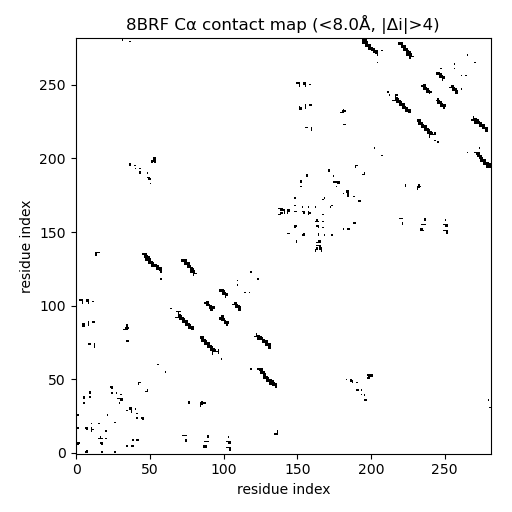
ATOM 4112 N N . ASP B 1 143 ? 46.307 -4.499 -28.131 1.000 67.398 143 ASP AAA N 1
ATOM 4113 C CA . ASP B 1 143 ? 45.930 -4.551 -29.559 1.000 70.329 143 ASP AAA CA 1
ATOM 4114 C C . ASP B 1 143 ? 44.663 -3.718 -29.755 1.000 66.382 143 ASP AAA C 1
ATOM 4115 O O . ASP B 1 143 ? 44.194 -3.637 -30.888 1.000 65.816 143 ASP AAA O 1
ATOM 4124 N N . ILE B 1 144 ? 44.161 -3.078 -28.703 1.000 64.261 144 ILE AAA N 1
ATOM 4125 C CA . ILE B 1 144 ? 42.832 -2.410 -28.731 1.000 61.395 144 ILE AAA CA 1
ATOM 4126 C C . ILE B 1 144 ? 42.943 -1.111 -29.535 1.000 65.025 144 ILE AAA C 1
ATOM 4127 O O . ILE B 1 144 ? 42.038 -0.856 -30.354 1.000 62.640 144 ILE AAA O 1
ATOM 4143 N N . LYS B 1 145 ? 44.020 -0.347 -29.340 1.000 66.646 145 LYS AAA N 1
ATOM 4144 C CA . LYS B 1 145 ? 44.226 0.946 -30.041 1.000 69.454 145 LYS AAA CA 1
ATOM 4145 C C . LYS B 1 145 ? 44.284 0.700 -31.552 1.000 67.622 145 LYS AAA C 1
ATOM 4146 O O . LYS B 1 145 ? 43.518 1.349 -32.291 1.000 64.189 145 LYS AAA O 1
ATOM 4165 N N . LYS B 1 146 ? 45.128 -0.233 -31.993 1.000 66.218 146 LYS AAA N 1
ATOM 4166 C CA . LYS B 1 146 ? 45.294 -0.570 -33.431 1.000 59.724 146 LYS AAA CA 1
ATOM 4167 C C . LYS B 1 146 ? 43.937 -0.995 -33.994 1.000 56.982 146 LYS AAA C 1
ATOM 4168 O O . LYS B 1 146 ? 43.610 -0.557 -35.083 1.000 57.242 146 LYS AAA O 1
ATOM 4187 N N . TYR B 1 147 ? 43.158 -1.792 -33.259 1.000 60.691 147 TYR AAA N 1
ATOM 4188 C CA . TYR B 1 147 ? 41.833 -2.307 -33.706 1.000 58.499 147 TYR AAA CA 1
ATOM 4189 C C . TYR B 1 147 ? 40.874 -1.141 -33.954 1.000 58.105 147 TYR AAA C 1
ATOM 4190 O O . TYR B 1 147 ? 40.270 -1.053 -35.038 1.000 53.187 147 TYR AAA O 1
ATOM 4208 N N . LEU B 1 148 ? 40.745 -0.239 -32.989 1.000 59.041 148 LEU AAA N 1
ATOM 4209 C CA . LEU B 1 148 ? 39.750 0.850 -33.116 1.000 59.984 148 LEU AAA CA 1
ATOM 4210 C C . LEU B 1 148 ? 40.117 1.736 -34.301 1.000 60.761 148 LEU AAA C 1
ATOM 4211 O O . LEU B 1 148 ? 39.214 2.310 -34.926 1.000 61.078 148 LEU AAA O 1
ATOM 4227 N N . TYR B 1 149 ? 41.409 1.867 -34.569 1.000 60.518 149 TYR AAA N 1
ATOM 4228 C CA . TYR B 1 149 ? 41.910 2.661 -35.710 1.000 65.979 149 TYR AAA CA 1
ATOM 4229 C C . TYR B 1 149 ? 41.654 1.900 -37.015 1.000 70.931 149 TYR AAA C 1
ATOM 4230 O O . TYR B 1 149 ? 41.083 2.489 -37.970 1.000 69.516 149 TYR AAA O 1
ATOM 4248 N N . ASP B 1 150 ? 42.052 0.627 -37.063 1.000 71.059 150 ASP AAA N 1
ATOM 4249 C CA . ASP B 1 150 ? 41.872 -0.221 -38.274 1.000 72.618 150 ASP AAA CA 1
ATOM 4250 C C . ASP B 1 150 ? 40.394 -0.223 -38.663 1.000 73.406 150 ASP AAA C 1
ATOM 4251 O O . ASP B 1 150 ? 40.093 -0.147 -39.862 1.000 69.901 150 ASP AAA O 1
ATOM 4260 N N . GLU B 1 151 ? 39.500 -0.227 -37.676 1.000 71.178 151 GLU AAA N 1
ATOM 4261 C CA . GLU B 1 151 ? 38.052 -0.382 -37.935 1.000 71.931 151 GLU AAA CA 1
ATOM 4262 C C . GLU B 1 151 ? 37.376 0.932 -38.328 1.000 65.812 151 GLU AAA C 1
ATOM 4263 O O . GLU B 1 151 ? 36.150 0.900 -38.531 1.000 65.752 151 GLU AAA O 1
ATOM 4275 N N . ASN B 1 152 ? 38.098 2.044 -38.413 1.000 62.398 152 ASN AAA N 1
ATOM 4276 C CA . ASN B 1 152 ? 37.484 3.333 -38.829 1.000 71.214 152 ASN AAA CA 1
ATOM 4277 C C . ASN B 1 152 ? 36.367 3.701 -37.842 1.000 68.452 152 ASN AAA C 1
ATOM 4278 O O . ASN B 1 152 ? 35.348 4.274 -38.266 1.000 61.168 152 ASN AAA O 1
ATOM 4289 N N . PHE B 1 153 ? 36.567 3.419 -36.558 1.000 66.360 153 PHE AAA N 1
ATOM 4290 C CA . PHE B 1 153 ? 35.646 3.847 -35.482 1.000 65.865 153 PHE AAA CA 1
ATOM 4291 C C . PHE B 1 153 ? 35.873 5.325 -35.200 1.000 65.381 153 PHE AAA C 1
ATOM 4292 O O . PHE B 1 153 ? 37.037 5.728 -35.084 1.000 75.049 153 PHE AAA O 1
ATOM 4309 N N . HIS B 1 154 ? 34.804 6.110 -35.075 1.000 67.834 154 HIS AAA N 1
ATOM 4310 C CA . HIS B 1 154 ? 34.926 7.566 -34.779 1.000 75.873 154 HIS AAA CA 1
ATOM 4311 C C . HIS B 1 154 ? 34.320 7.878 -33.415 1.000 71.838 154 HIS AAA C 1
ATOM 4312 O O . HIS B 1 154 ? 35.018 8.486 -32.593 1.000 80.818 154 HIS AAA O 1
ATOM 4327 N N . ARG B 1 155 ? 33.057 7.536 -33.199 1.000 65.886 155 ARG AAA N 1
ATOM 4328 C CA . ARG B 1 155 ? 32.377 7.821 -31.920 1.000 67.905 155 ARG AAA CA 1
ATOM 4329 C C . ARG B 1 155 ? 31.913 6.492 -31.365 1.000 61.463 155 ARG AAA C 1
ATOM 4330 O O . ARG B 1 155 ? 31.848 5.514 -32.111 1.000 53.730 155 ARG AAA O 1
ATOM 4351 N N . PHE B 1 156 ? 31.537 6.483 -30.105 1.000 66.913 156 PHE AAA N 1
ATOM 4352 C CA . PHE B 1 156 ? 31.205 5.223 -29.414 1.000 59.794 156 PHE AAA CA 1
ATOM 4353 C C . PHE B 1 156 ? 30.261 5.501 -28.262 1.000 55.268 156 PHE AAA C 1
ATOM 4354 O O . PHE B 1 156 ? 30.110 6.614 -27.787 1.000 52.501 156 PHE AAA O 1
ATOM 4371 N N . CYS B 1 157 ? 29.670 4.447 -27.765 1.000 58.182 157 CYS AAA N 1
ATOM 4372 C CA . CYS B 1 157 ? 28.665 4.568 -26.702 1.000 59.162 157 CYS AAA CA 1
ATOM 4373 C C . CYS B 1 157 ? 28.596 3.230 -25.978 1.000 55.901 157 CYS AAA C 1
ATOM 4374 O O . CYS 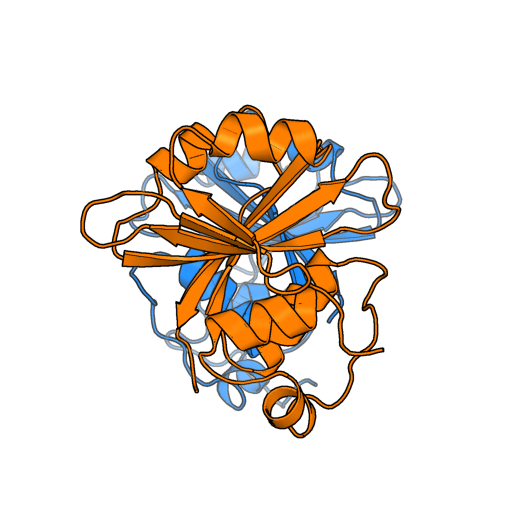B 1 157 ? 28.391 2.190 -26.626 1.000 57.956 157 CYS AAA O 1
ATOM 4382 N N . ILE B 1 158 ? 28.839 3.254 -24.682 1.000 52.527 158 ILE AAA N 1
ATOM 4383 C CA . ILE B 1 158 ? 29.015 2.011 -23.887 1.000 52.271 158 ILE AAA CA 1
ATOM 4384 C C . ILE B 1 158 ? 27.716 1.711 -23.147 1.000 52.833 158 ILE AAA C 1
ATOM 4385 O O . ILE B 1 158 ? 27.116 2.615 -22.557 1.000 49.422 158 ILE AAA O 1
ATOM 4401 N N . MET B 1 159 ? 27.316 0.454 -23.157 1.000 52.750 159 MET AAA N 1
ATOM 4402 C CA . MET B 1 159 ? 26.101 0.029 -22.443 1.000 51.624 159 MET AAA CA 1
ATOM 4403 C C . MET B 1 159 ? 26.558 -0.997 -21.429 1.000 52.282 159 MET AAA C 1
ATOM 4404 O O . MET B 1 159 ? 26.913 -2.115 -21.819 1.000 52.447 159 MET AAA O 1
ATOM 4418 N N . LEU B 1 160 ? 26.655 -0.564 -20.181 1.000 59.677 160 LEU AAA N 1
ATOM 4419 C CA . LEU B 1 160 ? 27.187 -1.398 -19.084 1.000 59.796 160 LEU AAA CA 1
ATOM 4420 C C . LEU B 1 160 ? 26.036 -2.197 -18.476 1.000 59.766 160 LEU AAA C 1
ATOM 4421 O O . LEU B 1 160 ? 25.046 -1.577 -18.014 1.000 56.645 160 LEU AAA O 1
ATOM 4437 N N . ILE B 1 161 ? 26.172 -3.522 -18.474 1.000 57.158 161 ILE AAA N 1
ATOM 4438 C CA . ILE B 1 161 ? 25.143 -4.405 -17.860 1.000 60.339 161 ILE AAA CA 1
ATOM 4439 C C . ILE B 1 161 ? 25.249 -4.304 -16.338 1.000 62.173 161 ILE AAA C 1
ATOM 4440 O O . ILE B 1 161 ? 26.374 -4.341 -15.798 1.000 51.213 161 ILE AAA O 1
ATOM 4456 N N . ILE B 1 162 ? 24.103 -4.200 -15.674 1.000 68.724 162 ILE AAA N 1
ATOM 4457 C CA . ILE B 1 162 ? 24.037 -4.205 -14.186 1.000 69.965 162 ILE AAA CA 1
ATOM 4458 C C . ILE B 1 162 ? 23.554 -5.572 -13.702 1.000 65.929 162 ILE AAA C 1
ATOM 4459 O O . ILE B 1 162 ? 24.178 -6.102 -12.768 1.000 61.437 162 ILE AAA O 1
ATOM 4475 N N . SER B 1 163 ? 22.470 -6.087 -14.279 1.000 67.115 163 SER AAA N 1
ATOM 4476 C CA . SER B 1 163 ? 21.854 -7.372 -13.867 1.000 74.726 163 SER AAA CA 1
ATOM 4477 C C . SER B 1 163 ? 20.956 -7.911 -14.972 1.000 81.329 163 SER AAA C 1
ATOM 4478 O O . SER B 1 163 ? 20.585 -7.136 -15.855 1.000 81.954 163 SER AAA O 1
ATOM 4486 N N . LYS B 1 164 ? 20.620 -9.197 -14.855 1.000 90.987 164 LYS AAA N 1
ATOM 4487 C CA . LYS B 1 164 ? 19.797 -9.976 -15.813 1.000 87.786 164 LYS AAA CA 1
ATOM 4488 C C . LYS B 1 164 ? 18.459 -10.308 -15.133 1.000 80.004 164 LYS AAA C 1
ATOM 4489 O O . LYS B 1 164 ? 17.654 -9.414 -14.838 1.000 61.370 164 LYS AAA O 1
#

Foldseek 3Di:
DCLAQLLQQVQVLLVHGSVVLCVQVPDDDCPPLAPVVVSVVSCVSQPFAWDKFDKFWCVCVVVVLVPDDAFWKKKKWFDAPPDPYIGIWIWHQHPVRWIWIARRSVGDIDTPPCVVVVCVVRRTTIMMMIITDDGDD/DEDDDPLDDDPLLAQLNQQVCVLVVYGSVVLCVQPHRQDCPPQAPVVSSVVSCVRVVFDWDKDDKDWVVCVVVVLQPDDAFWKKKKWFDAPPDPYIGIWIWGQHNVSWIWIARRSVRDIDTPVCVVVVCVVRRTTIMMMIITDDD

Sequence (282 aa):
EENNSYYCATAHLLRTDVCSLVNRVGIEPLKSGSILSTLEELWQAVGIIYRLYEWQHVSDIDTNFKKLPNNSDFGLVFSVLDCDIGYVITGKKDDSKGNIELYDPKNSLLIENDDIKKYLYDENFHRFCIMLIISKSEAPDTIINTSKEENNSYYCATAHLLRTDVCSLVNRVGIEPLKSGSILSTLEELWQAVGIIYRLYEWQHVSDIDTNFKKLPNNSDFGLVFSVLDCDIGYVITGKKDDSKGNIELYDPKNSLLIENDDIKKYLYDENFHRFCIMLIISK

Radius of gyration: 19.58 Å; Cα contacts (8 Å, |Δi|>4): 545; chains: 2; bounding box: 52×55×46 Å

B-factor: mean 73.07, std 19.73, range [39.31, 178.11]

Secondary structure (P-SEA, 3-state):
ccccccccccccccaaaaaaaaaacccaaaaaacccccccccccaaaaaaaaaaaacccccccccccccaaaaaaaaccccccbbbbbbbccccbbbbbbbcccccbbbbbbbccccccccccaaaaaaaaaccccbbbbbbccc/ccccaaaaaaaaaacccaaaaaaaccccccccccaaaaaaaaaaaacbbbbbbccccccaaaaaaaaccccccbbbbbbbccccbbbbbcccccccbbbbbbbccccccccccaaaaaaaaaccccbbbbbbccccc

Solvent-accessible surface area: 14538 Å² total; per-residue (Å²): 202,42,121,34,9,20,4,21,0,0,2,84,21,13,213,51,82,25,76,61,4,20,143,146,55,33,127,55,94,61,84,57,49,38,7,10,1,2,0,0,36,4,0,37,65,10,29,1,52,1,77,7,39,44,39,29,102,34,90,67,4,61,67,14,7,160,180,7,81,78,109,7,61,0,0,0,1,0,26,23,89,115,52,156,75,15,51,0,0,1,6,91,18,30,80,169,25,52,8,48,0,55,1,21,48,85,82,76,116,14,83,64,126,71,7,150,132,15,9,184,82,53,74,15,108,64,0,1,0,0,20,29,57,29,146,76,142,94,98,61,138,73,156,91,44,70,204,121,23,40,22,14,8,1,11,0,0,4,85,12,45,212,29,17,5,17,6,7,27,108,145,73,26,107,32,105,69,79,80,43,38,8,10,2,0,0,1,25,0,0,12,67,38,23,0,3,0,78,5,33,53,113,53,132,33,92,86,1,50,80,20,9,162,178,8,74,79,114,10,53,0,0,0,1,0,17,25,71,117,54,154,74,13,52,1,0,2,5,81,15,36,78,184,26,74,8,36,0,54,3,24,48,88,86,74,99,13,89,51,136,86,7,156,140,15,14,177,69,61,67,10,84,114,0,0,0,0,6,14,78,20,154